Protein AF-A0A7C3LH53-F1 (afdb_monomer_lite)

Sequence (324 aa):
MERTGCATVRPVLSFHSRYTSRSAGPRERLTVDFRGEVSVALRPMGRTTKRNILRNDAGRGAARLASYVLAMSLCASSRASAALPVLVELFDPQGNPITGEPLPVKGYEKAITGFYFLHEWVAVFDPRTGIGRPPELVALDLTLPVGPHSPVLWKHLAMGSTLKKAVFHFVHLSRDGTRQDFYRLTITDLNIVGIRSALRDLQSPANVSREVEETVSLIYRNSSHEAFMVEQLLYLPGDTTGDRKFDISDPILLLGFLFLGSAVRCPLSGDMNADRKLDVSDPISMLNFLFLGGRPPPSPFPSCGAVPPGQAIPCDATACDGAA

Secondary structure (DSSP, 8-state):
-----------------------------------S----------S----SS--------------EEEEEEEEEETTSTTPPPEEEEEE-SSS-EE--SPPSSTT-TTPEEESEEEEEEEEEE-TTT-PBPPPEEPPEEEEEESSTTHHHHHHHHHHTPPEEEEEEEEEEE-TTS-EEEEEEEEEEEEEEEEEEEE---TTSGGGTT---EEEEEEE-SEEEEEE------EE-TT-SSSSS--STHHHHHHHHHHHH----S-GGGG--SSSS--STHHHHHHHHHHHH--SPPSTTTTS-EEPPTT-SS---S-S-----

Structure (mmCIF, N/CA/C/O backbone):
data_AF-A0A7C3LH53-F1
#
_entry.id   AF-A0A7C3LH53-F1
#
loop_
_atom_site.group_PDB
_atom_site.id
_atom_site.type_symbol
_atom_site.label_atom_id
_atom_site.label_alt_id
_atom_site.label_comp_id
_atom_site.label_asym_id
_atom_site.label_entity_id
_atom_site.label_seq_id
_atom_site.pdbx_PDB_ins_code
_atom_site.Cartn_x
_atom_site.Cartn_y
_atom_site.Cartn_z
_atom_site.occupancy
_atom_site.B_iso_or_equiv
_atom_site.auth_seq_id
_atom_site.auth_comp_id
_atom_site.auth_asym_id
_atom_site.auth_atom_id
_atom_site.pdbx_PDB_model_num
ATOM 1 N N . MET A 1 1 ? 8.689 -14.563 20.719 1.00 24.78 1 MET A N 1
ATOM 2 C CA . MET A 1 1 ? 7.639 -14.959 19.756 1.00 24.78 1 MET A CA 1
ATOM 3 C C . MET A 1 1 ? 7.887 -14.179 18.487 1.00 24.78 1 MET A C 1
ATOM 5 O O . MET A 1 1 ? 7.693 -12.970 18.490 1.00 24.78 1 MET A O 1
ATOM 9 N N . GLU A 1 2 ? 8.390 -14.842 17.453 1.00 22.20 2 GLU A N 1
ATOM 10 C CA . GLU A 1 2 ? 8.596 -14.213 16.149 1.00 22.20 2 GLU A CA 1
ATOM 11 C C . GLU A 1 2 ? 7.235 -13.864 15.542 1.00 22.20 2 GLU A C 1
ATOM 13 O O . GLU A 1 2 ? 6.347 -14.714 15.459 1.00 22.20 2 GLU A O 1
ATOM 18 N N . ARG A 1 3 ? 7.055 -12.601 15.143 1.00 29.84 3 ARG A N 1
ATOM 19 C CA . ARG A 1 3 ? 5.937 -12.229 14.274 1.00 29.84 3 ARG A CA 1
ATOM 20 C C . ARG A 1 3 ? 6.262 -12.781 12.889 1.00 29.84 3 ARG A C 1
ATOM 22 O O . ARG A 1 3 ? 7.305 -12.443 12.336 1.00 29.84 3 ARG A O 1
ATOM 29 N N . THR A 1 4 ? 5.374 -13.583 12.312 1.00 31.84 4 THR A N 1
ATOM 30 C CA . THR A 1 4 ? 5.419 -13.876 10.877 1.00 31.84 4 THR A CA 1
ATOM 31 C C . THR A 1 4 ? 5.220 -12.564 10.122 1.00 31.84 4 THR A C 1
ATOM 33 O O . THR A 1 4 ? 4.108 -12.044 10.098 1.00 31.84 4 THR A O 1
ATOM 36 N N . GLY A 1 5 ? 6.290 -12.003 9.553 1.00 29.81 5 GLY A N 1
ATOM 37 C CA . GLY A 1 5 ? 6.194 -10.805 8.711 1.00 29.81 5 GLY A CA 1
ATOM 38 C C . GLY A 1 5 ? 5.349 -11.054 7.456 1.00 29.81 5 GLY A C 1
ATOM 39 O O . GLY A 1 5 ? 5.041 -12.211 7.144 1.00 29.81 5 GLY A O 1
ATOM 40 N N . CYS A 1 6 ? 5.010 -9.989 6.711 1.00 31.20 6 CYS A N 1
ATOM 41 C CA . CYS A 1 6 ? 4.504 -10.161 5.344 1.00 31.20 6 CYS A CA 1
ATOM 42 C C . CYS A 1 6 ? 5.556 -10.978 4.579 1.00 31.20 6 CYS A C 1
ATOM 44 O O . CYS A 1 6 ? 6.674 -10.513 4.366 1.00 31.20 6 CYS A O 1
ATOM 46 N N . ALA A 1 7 ? 5.227 -12.223 4.240 1.00 30.06 7 ALA A N 1
ATOM 47 C CA . ALA A 1 7 ? 6.115 -13.064 3.461 1.00 30.06 7 ALA A CA 1
ATOM 48 C C . ALA A 1 7 ? 6.016 -12.607 2.007 1.00 30.06 7 ALA A C 1
ATOM 50 O O . ALA A 1 7 ? 4.935 -12.690 1.425 1.00 30.06 7 ALA A O 1
ATOM 51 N N . THR A 1 8 ? 7.128 -12.150 1.436 1.00 27.31 8 THR A N 1
ATOM 52 C CA . THR A 1 8 ? 7.264 -11.827 0.012 1.00 27.31 8 THR A CA 1
ATOM 53 C C . THR A 1 8 ? 7.176 -13.106 -0.820 1.00 27.31 8 THR A C 1
ATOM 55 O O . THR A 1 8 ? 8.172 -13.698 -1.237 1.00 27.31 8 THR A O 1
ATOM 58 N N . VAL A 1 9 ? 5.948 -13.572 -1.040 1.00 25.36 9 VAL A N 1
ATOM 59 C CA . VAL A 1 9 ? 5.646 -14.683 -1.942 1.00 25.36 9 VAL A CA 1
ATOM 60 C C . VAL A 1 9 ? 5.419 -14.094 -3.327 1.00 25.36 9 VAL A C 1
ATOM 62 O O . VAL A 1 9 ? 4.406 -13.442 -3.561 1.00 25.36 9 VAL A O 1
ATOM 65 N N . ARG A 1 10 ? 6.356 -14.335 -4.252 1.00 22.06 10 ARG A N 1
ATOM 66 C CA . ARG A 1 10 ? 6.191 -13.977 -5.670 1.00 22.06 10 ARG A CA 1
ATOM 67 C C . ARG A 1 10 ? 4.888 -14.595 -6.206 1.00 22.06 10 ARG A C 1
ATOM 69 O O . ARG A 1 10 ? 4.789 -15.825 -6.211 1.00 22.06 10 ARG A O 1
ATOM 76 N N . PRO A 1 11 ? 3.910 -13.803 -6.677 1.00 24.66 11 PRO A N 1
ATOM 77 C CA . PRO A 1 11 ? 2.670 -14.354 -7.192 1.00 24.66 11 PRO A CA 1
ATOM 78 C C . PRO A 1 11 ? 2.872 -14.868 -8.622 1.00 24.66 11 PRO A C 1
ATOM 80 O O . PRO A 1 11 ? 2.911 -14.103 -9.579 1.00 24.66 11 PRO A O 1
ATOM 83 N N . VAL A 1 12 ? 2.937 -16.190 -8.775 1.00 22.88 12 VAL A N 1
ATOM 84 C CA . VAL A 1 12 ? 2.535 -16.868 -10.017 1.00 22.88 12 VAL A CA 1
ATOM 85 C C . VAL A 1 12 ? 1.372 -17.787 -9.667 1.00 22.88 12 VAL A C 1
ATOM 87 O O . VAL A 1 12 ? 1.540 -18.985 -9.458 1.00 22.88 12 VAL A O 1
ATOM 90 N N . LEU A 1 13 ? 0.182 -17.198 -9.534 1.00 22.09 13 LEU A N 1
ATOM 91 C CA . LEU A 1 13 ? -1.069 -17.917 -9.296 1.00 22.09 13 LEU A CA 1
ATOM 92 C C . LEU A 1 13 ? -2.198 -17.258 -10.095 1.00 22.09 13 LEU A C 1
ATOM 94 O O . LEU A 1 13 ? -2.874 -16.341 -9.636 1.00 22.09 13 LEU A O 1
ATOM 98 N N . SER A 1 14 ? -2.399 -17.741 -11.320 1.00 21.03 14 SER A N 1
ATOM 99 C CA . SER A 1 14 ? -3.510 -17.330 -12.176 1.00 21.03 14 SER A CA 1
ATOM 100 C C . SER A 1 14 ? -4.843 -17.781 -11.572 1.00 21.03 14 SER A C 1
ATOM 102 O O . SER A 1 14 ? -5.085 -18.985 -11.446 1.00 21.03 14 SER A O 1
ATOM 104 N N . PHE A 1 15 ? -5.741 -16.841 -11.263 1.00 24.16 15 PHE A N 1
ATOM 105 C CA . PHE A 1 15 ? -7.086 -17.144 -10.766 1.00 24.16 15 PHE A CA 1
ATOM 106 C C . PHE A 1 15 ? -7.883 -18.006 -11.765 1.00 24.16 15 PHE A C 1
ATOM 108 O O . PHE A 1 15 ? -8.438 -17.512 -12.743 1.00 24.16 15 PHE A O 1
ATOM 115 N N . HIS A 1 16 ? -7.996 -19.303 -11.472 1.00 20.80 16 HIS A N 1
ATOM 116 C CA . HIS A 1 16 ? -8.879 -20.244 -12.166 1.00 20.80 16 HIS A CA 1
ATOM 117 C C . HIS A 1 16 ? -10.024 -20.693 -11.250 1.00 20.80 16 HIS A C 1
ATOM 119 O O . HIS A 1 16 ? -10.187 -21.874 -10.946 1.00 20.80 16 HIS A O 1
ATOM 125 N N . SER A 1 17 ? -10.860 -19.737 -10.835 1.00 23.44 17 SER A N 1
ATOM 126 C CA . SER A 1 17 ? -12.163 -20.039 -10.233 1.00 23.44 17 SER A CA 1
ATOM 127 C C . SER A 1 17 ? -13.110 -20.576 -11.313 1.00 23.44 17 SER A C 1
ATOM 129 O O . SER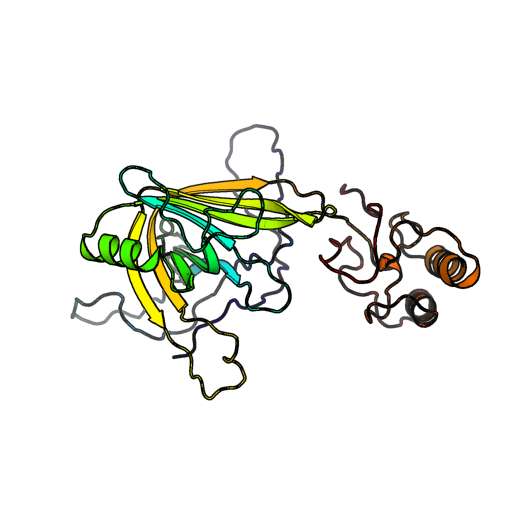 A 1 17 ? -13.823 -19.833 -11.988 1.00 23.44 17 SER A O 1
ATOM 131 N N . ARG A 1 18 ? -13.094 -21.896 -11.525 1.00 21.22 18 ARG A N 1
ATOM 132 C CA . ARG A 1 18 ? -14.010 -22.574 -12.449 1.00 21.22 18 ARG A CA 1
ATOM 133 C C . ARG A 1 18 ? -15.345 -22.858 -11.743 1.00 21.22 18 ARG A C 1
ATOM 135 O O . ARG A 1 18 ? -15.669 -24.012 -11.485 1.00 21.22 18 ARG A O 1
ATOM 142 N N . TYR A 1 19 ? -16.128 -21.817 -11.441 1.00 25.22 19 TYR A N 1
ATOM 143 C CA . TYR A 1 19 ? -17.493 -21.981 -10.920 1.00 25.22 19 TYR A CA 1
ATOM 144 C C . TYR A 1 19 ? -18.526 -21.936 -12.054 1.00 25.22 19 TYR A C 1
ATOM 146 O O . TYR A 1 19 ? -18.988 -20.879 -12.486 1.00 25.22 19 TYR A O 1
ATOM 154 N N . THR A 1 20 ? -18.892 -23.108 -12.576 1.00 22.11 20 THR A N 1
ATOM 155 C CA . THR A 1 20 ? -19.945 -23.237 -13.589 1.00 22.11 20 THR A CA 1
ATOM 156 C C . THR A 1 20 ? -21.332 -23.137 -12.959 1.00 22.11 20 THR A C 1
ATOM 158 O O . THR A 1 20 ? -21.991 -24.150 -12.731 1.00 22.11 20 THR A O 1
ATOM 161 N N . SER A 1 21 ? -21.814 -21.910 -12.754 1.00 24.94 21 SER A N 1
ATOM 162 C CA . SER A 1 21 ? -23.259 -21.670 -12.703 1.00 24.94 21 SER A CA 1
ATOM 163 C C . SER A 1 21 ? -23.858 -21.907 -14.097 1.00 24.94 21 SER A C 1
ATOM 165 O O . SER A 1 21 ? -23.396 -21.322 -15.084 1.00 24.94 21 SER A O 1
ATOM 167 N N . ARG A 1 22 ? -24.869 -22.783 -14.190 1.00 26.89 22 ARG A N 1
ATOM 168 C CA . ARG A 1 22 ? -25.701 -22.968 -15.391 1.00 26.89 22 ARG A CA 1
ATOM 169 C C . ARG A 1 22 ? -26.831 -21.928 -15.400 1.00 26.89 22 ARG A C 1
ATOM 171 O O . ARG A 1 22 ? -27.966 -22.233 -15.054 1.00 26.89 22 ARG A O 1
ATOM 178 N N . SER A 1 23 ? -26.524 -20.725 -15.867 1.00 24.27 23 SER A N 1
ATOM 179 C CA . SER A 1 23 ? -27.494 -19.813 -16.487 1.00 24.27 23 SER A CA 1
ATOM 180 C C . SER A 1 23 ? -26.762 -18.876 -17.457 1.00 24.27 23 SER A C 1
ATOM 182 O O . SER A 1 23 ? -25.544 -18.701 -17.364 1.00 24.27 23 SER A O 1
ATOM 184 N N . ALA A 1 24 ? -27.474 -18.399 -18.480 1.00 27.48 24 ALA A N 1
ATOM 185 C CA . ALA A 1 24 ? -26.878 -17.820 -19.684 1.00 27.48 24 ALA A CA 1
ATOM 186 C C . ALA A 1 24 ? -26.579 -16.313 -19.568 1.00 27.48 24 ALA A C 1
ATOM 188 O O . ALA A 1 24 ? -27.301 -15.580 -18.900 1.00 27.48 24 ALA A O 1
ATOM 189 N N . GLY A 1 25 ? -25.544 -15.861 -20.281 1.00 25.48 25 GLY A N 1
ATOM 190 C CA . GLY A 1 25 ? -25.170 -14.451 -20.439 1.00 25.48 25 GLY A CA 1
ATOM 191 C C . GLY A 1 25 ? -23.698 -14.304 -20.861 1.00 25.48 25 GLY A C 1
ATOM 192 O O . GLY A 1 25 ? -22.880 -15.137 -20.452 1.00 25.48 25 GLY A O 1
ATOM 193 N N . PRO A 1 26 ? -23.336 -13.306 -21.691 1.00 24.48 26 PRO A N 1
ATOM 194 C CA . PRO A 1 26 ? -21.945 -13.067 -22.070 1.00 24.48 26 PRO A CA 1
ATOM 195 C C . PRO A 1 26 ? -21.140 -12.626 -20.841 1.00 24.48 26 PRO A C 1
ATOM 197 O O . PRO A 1 26 ? -21.569 -11.769 -20.073 1.00 24.48 26 PRO A O 1
ATOM 200 N N . ARG A 1 27 ? -19.984 -13.258 -20.628 1.00 26.12 27 ARG A N 1
ATOM 201 C CA . ARG A 1 27 ? -19.154 -13.060 -19.434 1.00 26.12 27 ARG A CA 1
ATOM 202 C C . ARG A 1 27 ? -18.032 -12.076 -19.732 1.00 26.12 27 ARG A C 1
ATOM 204 O O . ARG A 1 27 ? -17.009 -12.478 -20.283 1.00 26.12 27 ARG A O 1
ATOM 211 N N . GLU A 1 28 ? -18.200 -10.822 -19.330 1.00 21.78 28 GLU A N 1
ATOM 212 C CA . GLU A 1 28 ? -17.065 -9.903 -19.235 1.00 21.78 28 GLU A CA 1
ATOM 213 C C . GLU A 1 28 ? -16.131 -10.332 -18.097 1.00 21.78 28 GLU A C 1
ATOM 215 O O . GLU A 1 28 ? -16.557 -10.804 -17.040 1.00 21.78 28 GLU A O 1
ATOM 220 N N . ARG A 1 29 ? -14.826 -10.235 -18.356 1.00 23.48 29 ARG A N 1
ATOM 221 C CA . ARG A 1 29 ? -13.769 -10.854 -17.553 1.00 23.48 29 ARG A CA 1
ATOM 222 C C . ARG A 1 29 ? -12.886 -9.774 -16.934 1.00 23.48 29 ARG A C 1
ATOM 224 O O . ARG A 1 29 ? -11.772 -9.552 -17.404 1.00 23.48 29 ARG A O 1
ATOM 231 N N . LEU A 1 30 ? -13.357 -9.121 -15.869 1.00 21.89 30 LEU A N 1
ATOM 232 C CA . LEU A 1 30 ? -12.501 -8.202 -15.113 1.00 21.89 30 LEU A CA 1
ATOM 233 C C . LEU A 1 30 ? -11.390 -8.993 -14.406 1.00 21.89 30 LEU A C 1
ATOM 235 O O . LEU A 1 30 ? -11.631 -9.707 -13.434 1.00 21.89 30 LEU A O 1
ATOM 239 N N . THR A 1 31 ? -10.169 -8.864 -14.919 1.00 22.78 31 THR A N 1
ATOM 240 C CA . THR A 1 31 ? -8.953 -9.419 -14.316 1.00 22.78 31 THR A CA 1
ATOM 241 C C . THR A 1 31 ? -8.118 -8.238 -13.840 1.00 22.78 31 THR A C 1
ATOM 243 O O . THR A 1 31 ? -7.550 -7.529 -14.662 1.00 22.78 31 THR A O 1
ATOM 246 N N . VAL A 1 32 ? -8.084 -7.989 -12.530 1.00 24.42 32 VAL A N 1
ATOM 247 C CA . VAL A 1 32 ? -7.322 -6.872 -11.950 1.00 24.42 32 VAL A CA 1
ATOM 248 C C . VAL A 1 32 ? -5.976 -7.405 -11.452 1.00 24.42 32 VAL A C 1
ATOM 250 O O . VAL A 1 32 ? -5.917 -8.065 -10.415 1.00 24.42 32 VAL A O 1
ATOM 253 N N . ASP A 1 33 ? -4.904 -7.163 -12.217 1.00 22.89 33 ASP A N 1
ATOM 254 C CA . ASP A 1 33 ? -3.523 -7.505 -11.834 1.00 22.89 33 ASP A CA 1
ATOM 255 C C . ASP A 1 33 ? -2.968 -6.422 -10.892 1.00 22.89 33 ASP A C 1
ATOM 257 O O . ASP A 1 33 ? -2.505 -5.367 -11.325 1.00 22.89 33 ASP A O 1
ATOM 261 N N . PHE A 1 34 ? -3.056 -6.649 -9.580 1.00 28.52 34 PHE A N 1
ATOM 262 C CA . PHE A 1 34 ? -2.536 -5.711 -8.582 1.00 28.52 34 PHE A CA 1
ATOM 263 C C . PHE A 1 34 ? -1.008 -5.826 -8.467 1.00 28.52 34 PHE A C 1
ATOM 265 O O . PHE A 1 34 ? -0.498 -6.687 -7.753 1.00 28.52 34 PHE A O 1
ATOM 272 N N . ARG A 1 35 ? -0.270 -4.903 -9.102 1.00 28.98 35 ARG A N 1
ATOM 273 C CA . ARG A 1 35 ? 1.197 -4.763 -8.952 1.00 28.98 35 ARG A CA 1
ATOM 274 C C . ARG A 1 35 ? 1.644 -3.698 -7.939 1.00 28.98 35 ARG A C 1
ATOM 276 O O . ARG A 1 35 ? 2.693 -3.081 -8.094 1.00 28.98 35 ARG A O 1
ATOM 283 N N . GLY A 1 36 ? 0.872 -3.523 -6.869 1.00 25.94 36 GLY A N 1
ATOM 284 C CA . GLY A 1 36 ? 1.423 -3.223 -5.540 1.00 25.94 36 GLY A CA 1
ATOM 285 C C . GLY A 1 36 ? 1.460 -4.528 -4.737 1.00 25.94 36 GLY A C 1
ATOM 286 O O . GLY A 1 36 ? 0.629 -5.392 -5.002 1.00 25.94 36 GLY A O 1
ATOM 287 N N . GLU A 1 37 ? 2.392 -4.718 -3.793 1.00 28.61 37 GLU A N 1
ATOM 288 C CA . GLU A 1 37 ? 2.567 -6.005 -3.080 1.00 28.61 37 GLU A CA 1
ATOM 289 C C . GLU A 1 37 ? 1.377 -6.387 -2.166 1.00 28.61 37 GLU A C 1
ATOM 291 O O . GLU A 1 37 ? 1.448 -6.325 -0.941 1.00 28.61 37 GLU A O 1
ATOM 296 N N . VAL A 1 38 ? 0.288 -6.869 -2.767 1.00 29.53 38 VAL A N 1
ATOM 297 C CA . VAL A 1 38 ? -0.845 -7.520 -2.103 1.00 29.53 38 VAL A CA 1
ATOM 298 C C . VAL A 1 38 ? -0.580 -9.026 -2.072 1.00 29.53 38 VAL A C 1
ATOM 300 O O . VAL A 1 38 ? -0.927 -9.779 -2.981 1.00 29.53 38 VAL A O 1
ATOM 303 N N . SER A 1 39 ? 0.090 -9.478 -1.012 1.00 29.41 39 SER A N 1
ATOM 304 C CA . SER A 1 39 ? 0.488 -10.885 -0.859 1.00 29.41 39 SER A CA 1
ATOM 305 C C . SER A 1 39 ? -0.663 -11.768 -0.354 1.00 29.41 39 SER A C 1
ATOM 307 O O . SER A 1 39 ? -0.776 -12.007 0.850 1.00 29.41 39 SER A O 1
ATOM 309 N N . VAL A 1 40 ? -1.487 -12.307 -1.263 1.00 29.41 40 VAL A N 1
ATOM 310 C CA . VAL A 1 40 ? -2.516 -13.317 -0.929 1.00 29.41 40 VAL A CA 1
ATOM 311 C C . VAL A 1 40 ? -1.854 -14.675 -0.659 1.00 29.41 40 VAL A C 1
ATOM 313 O O . VAL A 1 40 ? -1.659 -15.497 -1.553 1.00 29.41 40 VAL A O 1
ATOM 316 N N . ALA A 1 41 ? -1.474 -14.911 0.597 1.00 29.09 41 ALA A N 1
ATOM 317 C CA . ALA A 1 41 ? -0.714 -16.091 1.001 1.00 29.09 41 ALA A CA 1
ATOM 318 C C . ALA A 1 41 ? -1.609 -17.282 1.397 1.00 29.09 41 ALA A C 1
ATOM 320 O O . ALA A 1 41 ? -1.986 -17.429 2.559 1.00 29.09 41 ALA A O 1
ATOM 321 N N . LEU A 1 42 ? -1.865 -18.203 0.461 1.00 28.61 42 LEU A N 1
ATOM 322 C CA . LEU A 1 42 ? -2.512 -19.488 0.766 1.00 28.61 42 LEU A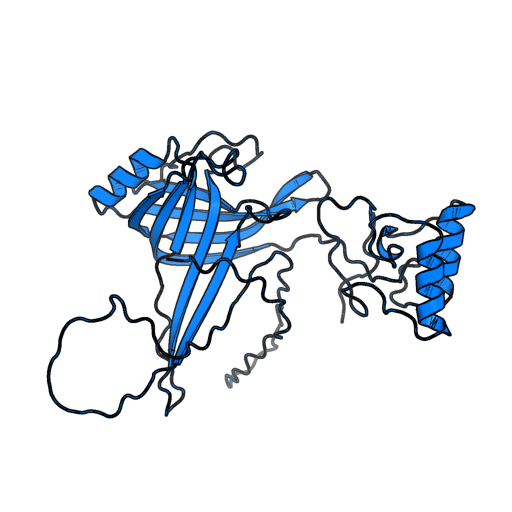 CA 1
ATOM 323 C C . LEU A 1 42 ? -1.563 -20.376 1.597 1.00 28.61 42 LEU A C 1
ATOM 325 O O . LEU A 1 42 ? -0.691 -21.054 1.053 1.00 28.61 42 LEU A O 1
ATOM 329 N N . ARG A 1 43 ? -1.712 -20.379 2.928 1.00 31.11 43 ARG A N 1
ATOM 330 C CA . ARG A 1 43 ? -0.890 -21.201 3.837 1.00 31.11 43 ARG A CA 1
ATOM 331 C C . ARG A 1 43 ? -1.581 -22.518 4.220 1.00 31.11 43 ARG A C 1
ATOM 333 O O . ARG A 1 43 ? -2.478 -22.485 5.060 1.00 31.11 43 ARG A O 1
ATOM 340 N N . PRO A 1 44 ? -1.132 -23.691 3.734 1.00 28.81 44 PRO A N 1
ATOM 341 C CA . PRO A 1 44 ? -1.519 -24.961 4.341 1.00 28.81 44 PRO A CA 1
ATOM 342 C C . PRO A 1 44 ? -0.851 -25.095 5.720 1.00 28.81 44 PRO A C 1
ATOM 344 O O . PRO A 1 44 ? 0.368 -25.246 5.818 1.00 28.81 44 PRO A O 1
ATOM 347 N N . MET A 1 45 ? -1.629 -25.045 6.808 1.00 33.38 45 MET A N 1
ATOM 348 C CA . MET A 1 45 ? -1.082 -25.234 8.159 1.00 33.38 45 MET A CA 1
ATOM 349 C C . MET A 1 45 ? -0.632 -26.683 8.407 1.00 33.38 45 MET A C 1
ATOM 351 O O . MET A 1 45 ? -1.417 -27.556 8.782 1.00 33.38 45 MET A O 1
ATOM 355 N N . GLY A 1 46 ? 0.675 -26.919 8.296 1.00 28.41 46 GLY A N 1
ATOM 356 C CA . GLY A 1 46 ? 1.327 -28.074 8.908 1.00 28.41 46 GLY A CA 1
ATOM 357 C C . GLY A 1 46 ? 1.323 -27.972 10.441 1.00 28.41 46 GLY A C 1
ATOM 358 O O . GLY A 1 46 ? 1.701 -26.949 10.999 1.00 28.41 46 GLY A O 1
ATOM 359 N N . ARG A 1 47 ? 0.879 -29.047 11.111 1.00 28.34 47 ARG A N 1
ATOM 360 C CA . ARG A 1 47 ? 0.960 -29.342 12.564 1.00 28.34 47 ARG A CA 1
ATOM 361 C C . ARG A 1 47 ? 1.346 -28.187 13.521 1.00 28.34 47 ARG A C 1
ATOM 363 O O . ARG A 1 47 ? 2.469 -28.112 14.000 1.00 28.34 47 ARG A O 1
ATOM 370 N N . THR A 1 48 ? 0.324 -27.450 13.961 1.00 27.03 48 THR A N 1
ATOM 371 C CA . THR A 1 48 ? 0.149 -26.913 15.332 1.00 27.03 48 THR A CA 1
ATOM 372 C C . THR A 1 48 ? 1.322 -26.215 16.046 1.00 27.03 48 THR A C 1
ATOM 374 O O . THR A 1 48 ? 2.170 -26.872 16.648 1.00 27.03 48 THR A O 1
ATOM 377 N N . THR A 1 49 ? 1.136 -24.926 16.333 1.00 23.64 49 THR A N 1
ATOM 378 C CA . THR A 1 49 ? 1.333 -24.400 17.698 1.00 23.64 49 THR A CA 1
ATOM 379 C C . THR A 1 49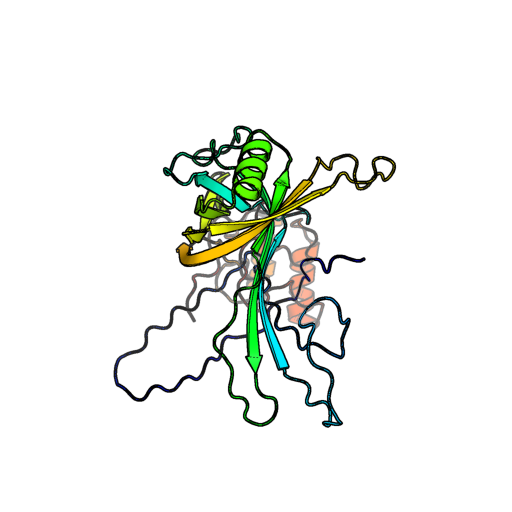 ? -0.025 -24.052 18.304 1.00 23.64 49 THR A C 1
ATOM 381 O O . THR A 1 49 ? -0.638 -23.034 18.000 1.00 23.64 49 THR A O 1
ATOM 384 N N . LYS A 1 50 ? -0.533 -24.929 19.179 1.00 30.33 50 LYS A N 1
ATOM 385 C CA . LYS A 1 50 ? -1.761 -24.661 19.940 1.00 30.33 50 LYS A CA 1
ATOM 386 C C . LYS A 1 50 ? -1.542 -23.479 20.889 1.00 30.33 50 LYS A C 1
ATOM 388 O O . LYS A 1 50 ? -0.816 -23.642 21.867 1.00 30.33 50 LYS A O 1
ATOM 393 N N . ARG A 1 51 ? -2.265 -22.373 20.703 1.00 28.09 51 ARG A N 1
ATOM 394 C CA . ARG A 1 51 ? -2.696 -21.498 21.807 1.00 28.09 51 ARG A CA 1
ATOM 395 C C . ARG A 1 51 ? -4.011 -20.790 21.458 1.00 28.09 51 ARG A C 1
ATOM 397 O O . ARG A 1 51 ? -4.086 -20.063 20.481 1.00 28.09 51 ARG A O 1
ATOM 404 N N . ASN A 1 52 ? -5.001 -20.998 22.326 1.00 27.20 52 ASN A N 1
ATOM 405 C CA . ASN A 1 52 ? -6.185 -20.156 22.533 1.00 27.20 52 ASN A CA 1
ATOM 406 C C . ASN A 1 52 ? -7.319 -20.168 21.488 1.00 27.20 52 ASN A C 1
ATOM 408 O O . ASN A 1 52 ? -7.973 -19.148 21.305 1.00 27.20 52 ASN A O 1
ATOM 412 N N . ILE A 1 53 ? -7.660 -21.331 20.923 1.00 29.88 53 ILE A N 1
ATOM 413 C CA . ILE A 1 53 ? -9.025 -21.576 20.421 1.00 29.88 53 ILE A CA 1
ATOM 414 C C . ILE A 1 53 ? -9.551 -22.876 21.063 1.00 29.88 53 ILE A C 1
ATOM 416 O O . ILE A 1 53 ? -8.931 -23.929 20.924 1.00 29.88 53 ILE A O 1
ATOM 420 N N . LEU A 1 54 ? -10.669 -22.746 21.795 1.00 27.84 54 LEU A N 1
ATOM 421 C CA . LEU A 1 54 ? -11.434 -23.761 22.550 1.00 27.84 54 LEU A CA 1
ATOM 422 C C . LEU A 1 54 ? -10.779 -24.372 23.819 1.00 27.84 54 LEU A C 1
ATOM 424 O O . LEU A 1 54 ? -9.943 -25.275 23.775 1.00 27.84 54 LEU A O 1
ATOM 428 N N . ARG A 1 55 ? -11.265 -23.904 24.982 1.00 29.14 55 ARG A N 1
ATOM 429 C CA . ARG A 1 55 ? -11.417 -24.691 26.226 1.00 29.14 55 ARG A CA 1
ATOM 430 C C . ARG A 1 55 ? -12.813 -25.343 26.210 1.00 29.14 55 ARG A C 1
ATOM 432 O O . ARG A 1 55 ? -13.697 -24.792 25.563 1.00 29.14 55 ARG A O 1
ATOM 439 N N . ASN A 1 56 ? -12.985 -26.426 26.979 1.00 28.52 56 ASN A N 1
ATOM 440 C CA . ASN A 1 56 ? -14.160 -27.323 27.029 1.00 28.52 56 ASN A CA 1
ATOM 441 C C . ASN A 1 56 ? -14.309 -28.130 25.712 1.00 28.52 56 ASN A C 1
ATOM 443 O O . ASN A 1 56 ? -14.392 -27.552 24.639 1.00 28.52 56 ASN A O 1
ATOM 447 N N . ASP A 1 57 ? -14.232 -29.462 25.668 1.00 29.42 57 ASP A N 1
ATOM 448 C CA . ASP A 1 57 ? -14.658 -30.463 26.654 1.00 29.42 57 ASP A CA 1
ATOM 449 C C . ASP A 1 57 ? -13.686 -31.647 26.812 1.00 29.42 57 ASP A C 1
ATOM 451 O O . ASP A 1 57 ? -12.846 -31.931 25.954 1.00 29.42 57 ASP A O 1
ATOM 455 N N . ALA A 1 58 ? -13.828 -32.374 27.924 1.00 31.14 58 ALA A N 1
ATOM 456 C CA . ALA A 1 58 ? -13.089 -33.600 28.211 1.00 31.14 58 ALA A CA 1
ATOM 457 C C . ALA A 1 58 ? -13.984 -34.838 28.022 1.00 31.14 58 ALA A C 1
ATOM 459 O O . ALA A 1 58 ? -14.951 -35.016 28.758 1.00 31.14 58 ALA A O 1
ATOM 460 N N . GLY A 1 59 ? -13.639 -35.742 27.095 1.00 27.95 59 GLY A N 1
ATOM 461 C CA . GLY A 1 59 ? -14.363 -37.013 26.988 1.00 27.95 59 GLY A CA 1
ATOM 462 C C . GLY A 1 59 ? -14.061 -37.892 25.772 1.00 27.95 59 GLY A C 1
ATOM 463 O O . GLY A 1 59 ? -14.710 -37.761 24.745 1.00 27.95 59 GLY A O 1
ATOM 464 N N . ARG A 1 60 ? -13.207 -38.907 25.985 1.00 28.89 60 ARG A N 1
ATOM 465 C CA . ARG A 1 60 ? -13.044 -40.137 25.171 1.00 28.89 60 ARG A CA 1
ATOM 466 C C . ARG A 1 60 ? -12.442 -39.967 23.764 1.00 28.89 60 ARG A C 1
ATOM 468 O O . ARG A 1 60 ? -12.380 -38.890 23.185 1.00 28.89 60 ARG A O 1
ATOM 475 N N . GLY A 1 61 ? -11.857 -41.063 23.278 1.00 31.73 61 GLY A N 1
ATOM 476 C CA . GLY A 1 61 ? -10.941 -41.057 22.138 1.00 31.73 61 GLY A CA 1
ATOM 477 C C . GLY A 1 61 ? -11.632 -40.890 20.787 1.00 31.73 61 GLY A C 1
ATOM 478 O O . GLY A 1 61 ? -12.531 -41.650 20.446 1.00 31.73 61 GLY A O 1
ATOM 479 N N . ALA A 1 62 ? -11.123 -39.957 19.985 1.00 26.77 62 ALA A N 1
ATOM 480 C CA . ALA A 1 62 ? -11.401 -39.850 18.560 1.00 26.77 62 ALA A CA 1
ATOM 481 C C . ALA A 1 62 ? -10.080 -39.646 17.805 1.00 26.77 62 ALA A C 1
ATOM 483 O O . ALA A 1 62 ? -9.215 -38.875 18.237 1.00 26.77 62 ALA A O 1
ATOM 484 N N . ALA A 1 63 ? -9.913 -40.340 16.676 1.00 29.64 63 ALA A N 1
ATOM 485 C CA . ALA A 1 63 ? -8.770 -40.134 15.794 1.00 29.64 63 ALA A CA 1
ATOM 486 C C . ALA A 1 63 ? -8.747 -38.671 15.320 1.00 29.64 63 ALA A C 1
ATOM 488 O O . ALA A 1 63 ? -9.757 -38.154 14.841 1.00 29.64 63 ALA A O 1
ATOM 489 N N . ARG A 1 64 ? -7.602 -37.992 15.470 1.00 29.72 64 ARG A N 1
ATOM 490 C CA . ARG A 1 64 ? -7.464 -36.568 15.131 1.00 29.72 64 ARG A CA 1
ATOM 491 C C . ARG A 1 64 ? -7.550 -36.355 13.619 1.00 29.72 64 ARG A C 1
ATOM 493 O O . ARG A 1 64 ? -6.533 -36.384 12.931 1.00 29.72 64 ARG A O 1
ATOM 500 N N . LEU A 1 65 ? -8.755 -36.091 13.126 1.00 31.36 65 LEU A N 1
ATOM 501 C CA . LEU A 1 65 ? -8.966 -35.481 11.818 1.00 31.36 65 LEU A CA 1
ATOM 502 C C . LEU A 1 65 ? -8.434 -34.046 11.872 1.00 31.36 65 LEU A C 1
ATOM 504 O O . LEU A 1 65 ? -8.881 -33.242 12.687 1.00 31.36 65 LEU A O 1
ATOM 508 N N . ALA A 1 66 ? -7.439 -33.748 11.041 1.00 39.22 66 ALA A N 1
ATOM 509 C CA . ALA A 1 66 ? -6.912 -32.402 10.888 1.00 39.22 66 ALA A CA 1
ATOM 510 C C . ALA A 1 66 ? -7.726 -31.674 9.813 1.00 39.22 66 ALA A C 1
ATOM 512 O O . ALA A 1 66 ? -7.657 -32.041 8.642 1.00 39.22 66 ALA A O 1
ATOM 513 N N . SER A 1 67 ? -8.502 -30.668 10.213 1.00 40.53 67 SER A N 1
ATOM 514 C CA . SER A 1 67 ? -9.183 -29.777 9.270 1.00 40.53 67 SER A CA 1
ATOM 515 C C . SER A 1 67 ? -8.171 -28.948 8.486 1.00 40.53 67 SER A C 1
ATOM 517 O O . SER A 1 67 ? -7.175 -28.495 9.056 1.00 40.53 67 SER A O 1
ATOM 519 N N . TYR A 1 68 ? -8.444 -28.704 7.204 1.00 44.38 68 TYR A N 1
ATOM 520 C CA . TYR A 1 68 ? -7.658 -27.752 6.425 1.00 44.38 68 TYR A CA 1
ATOM 521 C C . TYR A 1 68 ? -8.196 -26.341 6.652 1.00 44.38 68 TYR A C 1
ATOM 523 O O . TYR A 1 68 ? -9.404 -26.100 6.626 1.00 44.38 68 TYR A O 1
ATOM 531 N N . VAL A 1 69 ? -7.274 -25.416 6.898 1.00 44.16 69 VAL A N 1
ATOM 532 C CA . VAL A 1 69 ? -7.550 -24.009 7.186 1.00 44.16 69 VAL A CA 1
ATOM 533 C C . VAL A 1 69 ? -6.926 -23.198 6.062 1.00 44.16 69 VAL A C 1
ATOM 535 O O . VAL A 1 69 ? -5.714 -23.272 5.864 1.00 44.16 69 VAL A O 1
ATOM 538 N N . LEU A 1 70 ? -7.748 -22.462 5.317 1.00 42.41 70 LEU A N 1
ATOM 539 C CA . LEU A 1 70 ? -7.297 -21.561 4.266 1.00 42.41 70 LEU A CA 1
ATOM 540 C C . LEU A 1 70 ? -7.383 -20.127 4.781 1.00 42.41 70 LEU A C 1
ATOM 542 O O . LEU A 1 70 ? -8.481 -19.617 4.995 1.00 42.41 70 LEU A O 1
ATOM 546 N N . ALA A 1 71 ? -6.230 -19.490 4.964 1.00 40.38 71 ALA A N 1
ATOM 547 C CA . ALA A 1 71 ? -6.156 -18.050 5.166 1.00 40.38 71 ALA A CA 1
ATOM 548 C C . ALA A 1 71 ? -6.104 -17.344 3.802 1.00 40.38 71 ALA A C 1
ATOM 550 O O . ALA A 1 71 ? -5.318 -17.726 2.931 1.00 40.38 71 ALA A O 1
ATOM 551 N N . MET A 1 72 ? -6.935 -16.319 3.626 1.00 50.44 72 MET A N 1
ATOM 552 C CA . MET A 1 72 ? -6.768 -15.292 2.600 1.00 50.44 72 MET A CA 1
ATOM 553 C C . MET A 1 72 ? -6.393 -13.992 3.301 1.00 50.44 72 MET A C 1
ATOM 555 O O . MET A 1 72 ? -7.158 -13.496 4.127 1.00 50.44 72 MET A O 1
ATOM 559 N N . SER A 1 73 ? -5.213 -13.466 2.977 1.00 44.09 73 SER A N 1
ATOM 560 C CA . SER A 1 73 ? -4.594 -12.353 3.699 1.00 44.09 73 SER A CA 1
ATOM 561 C C . SER A 1 73 ? -4.338 -11.173 2.761 1.00 44.09 73 SER A C 1
ATOM 563 O O . SER A 1 73 ? -3.792 -11.348 1.674 1.00 44.09 73 SER A O 1
ATOM 565 N N . LEU A 1 74 ? -4.680 -9.964 3.204 1.00 54.19 74 LEU A N 1
ATOM 566 C CA . LEU A 1 74 ? -4.220 -8.699 2.633 1.00 54.19 74 LEU A CA 1
ATOM 567 C C . LEU A 1 74 ? -3.187 -8.114 3.606 1.00 54.19 74 LEU A C 1
ATOM 569 O O . LEU A 1 74 ? -3.526 -7.760 4.735 1.00 54.19 74 LEU A O 1
ATOM 573 N N . CYS A 1 75 ? -1.926 -8.056 3.174 1.00 47.56 75 CYS A N 1
ATOM 574 C CA . CYS A 1 75 ? -0.791 -7.561 3.956 1.00 47.56 75 CYS A CA 1
ATOM 575 C C . CYS A 1 75 ? -0.218 -6.322 3.262 1.00 47.56 75 CYS A C 1
ATOM 577 O O . CYS A 1 75 ? 0.037 -6.379 2.063 1.00 47.56 75 CYS A O 1
ATOM 579 N N . ALA A 1 76 ? 0.013 -5.237 4.000 1.00 54.84 76 ALA A N 1
ATOM 580 C CA . ALA A 1 76 ? 0.777 -4.085 3.523 1.00 54.84 76 ALA A CA 1
ATOM 581 C C . ALA A 1 76 ? 1.723 -3.598 4.626 1.00 54.84 76 ALA A C 1
ATOM 583 O O . ALA A 1 76 ? 1.352 -3.539 5.799 1.00 54.84 76 ALA A O 1
ATOM 584 N N . SER A 1 77 ? 2.962 -3.266 4.261 1.00 58.06 77 SER A N 1
ATOM 585 C CA . SER A 1 77 ? 3.996 -2.848 5.212 1.00 58.06 77 SER A CA 1
ATOM 586 C C . SER A 1 77 ? 4.956 -1.858 4.564 1.00 58.06 77 SER A C 1
ATOM 588 O O . SER A 1 77 ? 5.815 -2.250 3.778 1.00 58.06 77 SER A O 1
ATOM 590 N N . SER A 1 78 ? 4.882 -0.590 4.964 1.00 54.03 78 SER A N 1
ATOM 591 C CA . SER A 1 78 ? 5.768 0.488 4.491 1.00 54.03 78 SER A CA 1
ATOM 592 C C . SER A 1 78 ? 7.181 0.448 5.082 1.00 54.03 78 SER A C 1
ATOM 594 O O . SER A 1 78 ? 7.990 1.348 4.880 1.00 54.03 78 SER A O 1
ATOM 596 N N . ARG A 1 79 ? 7.496 -0.608 5.841 1.00 54.19 79 ARG A N 1
ATOM 597 C CA . ARG A 1 79 ? 8.786 -0.800 6.523 1.00 54.19 79 ARG A CA 1
ATOM 598 C C . ARG A 1 79 ? 9.807 -1.595 5.706 1.00 54.19 79 ARG A C 1
ATOM 600 O O . ARG A 1 79 ? 10.940 -1.750 6.153 1.00 54.19 79 ARG A O 1
ATOM 607 N N . ALA A 1 80 ? 9.413 -2.103 4.538 1.00 44.22 80 ALA A N 1
ATOM 608 C CA . ALA A 1 80 ? 10.334 -2.552 3.498 1.00 44.22 80 ALA A CA 1
ATOM 609 C C . ALA A 1 80 ? 10.595 -1.391 2.521 1.00 44.22 80 ALA A C 1
ATOM 611 O O . ALA A 1 80 ? 9.692 -0.605 2.246 1.00 44.22 80 ALA A O 1
ATOM 612 N N . SER A 1 81 ? 11.824 -1.304 2.002 1.00 38.53 81 SER A N 1
ATOM 613 C CA . SER A 1 81 ? 12.492 -0.115 1.423 1.00 38.53 81 SER A CA 1
ATOM 614 C C . SER A 1 81 ? 11.824 0.638 0.244 1.00 38.53 81 SER A C 1
ATOM 616 O O . SER A 1 81 ? 12.475 1.505 -0.338 1.00 38.53 81 SER A O 1
ATOM 618 N N . ALA A 1 82 ? 10.588 0.327 -0.153 1.00 43.97 82 ALA A N 1
ATOM 619 C CA . ALA A 1 82 ? 9.908 0.963 -1.290 1.00 43.97 82 ALA A CA 1
ATOM 620 C C . ALA A 1 82 ? 8.371 1.073 -1.167 1.00 43.97 82 ALA A C 1
ATOM 622 O O . ALA A 1 82 ? 7.729 1.599 -2.074 1.00 43.97 82 ALA A O 1
ATOM 623 N N . ALA A 1 83 ? 7.752 0.575 -0.090 1.00 57.72 83 ALA A N 1
ATOM 624 C CA . ALA A 1 83 ? 6.293 0.534 0.023 1.00 57.72 83 ALA A CA 1
ATOM 625 C C . ALA A 1 83 ? 5.722 1.799 0.690 1.00 57.72 83 ALA A C 1
ATOM 627 O O . ALA A 1 83 ? 6.167 2.210 1.762 1.00 57.72 83 ALA A O 1
ATOM 628 N N . LEU A 1 84 ? 4.695 2.398 0.079 1.00 71.94 84 LEU A N 1
ATOM 629 C CA . LEU A 1 84 ? 3.962 3.523 0.665 1.00 71.94 84 LEU A CA 1
ATOM 630 C C . LEU A 1 84 ? 3.109 3.056 1.862 1.00 71.94 84 LEU A C 1
ATOM 632 O O . LEU A 1 84 ? 2.603 1.931 1.853 1.00 71.94 84 LEU A O 1
ATOM 636 N N . PRO A 1 85 ? 2.940 3.888 2.908 1.00 82.06 85 PRO A N 1
ATOM 637 C CA . PRO A 1 85 ? 2.052 3.566 4.019 1.00 82.06 85 PRO A CA 1
ATOM 638 C C . PRO A 1 85 ? 0.587 3.575 3.581 1.00 82.06 85 PRO A C 1
ATOM 640 O O . PRO A 1 85 ? 0.182 4.386 2.746 1.00 82.06 85 PRO A O 1
ATOM 643 N N . VAL A 1 86 ? -0.215 2.714 4.207 1.00 88.25 86 VAL A N 1
ATOM 644 C CA . VAL A 1 86 ? -1.679 2.774 4.098 1.00 88.25 86 VAL A CA 1
ATOM 645 C C . VAL A 1 86 ? -2.141 3.996 4.884 1.00 88.25 86 VAL A C 1
ATOM 647 O O . VAL A 1 86 ? -1.775 4.134 6.049 1.00 88.25 86 VAL A O 1
ATOM 650 N N . LEU A 1 87 ? -2.924 4.885 4.281 1.00 91.44 87 LEU A N 1
ATOM 651 C CA . LEU A 1 87 ? -3.496 6.031 4.996 1.00 91.44 87 LEU A CA 1
ATOM 652 C C . LEU A 1 87 ? -4.877 5.632 5.525 1.00 91.44 87 LEU A C 1
ATOM 654 O O . LEU A 1 87 ? -5.624 4.945 4.830 1.00 91.44 87 LEU A O 1
ATOM 658 N N . VAL A 1 88 ? -5.211 5.995 6.763 1.00 93.88 88 VAL A N 1
ATOM 659 C CA . VAL A 1 88 ? -6.434 5.514 7.424 1.00 93.88 88 VAL A CA 1
ATOM 660 C C . VAL A 1 88 ? -7.251 6.666 7.987 1.00 93.88 88 VAL A C 1
ATOM 662 O O . VAL A 1 88 ? -6.779 7.401 8.851 1.00 93.88 88 VAL A O 1
ATOM 665 N N . GLU A 1 89 ? -8.499 6.792 7.551 1.00 94.94 89 GLU A N 1
ATOM 6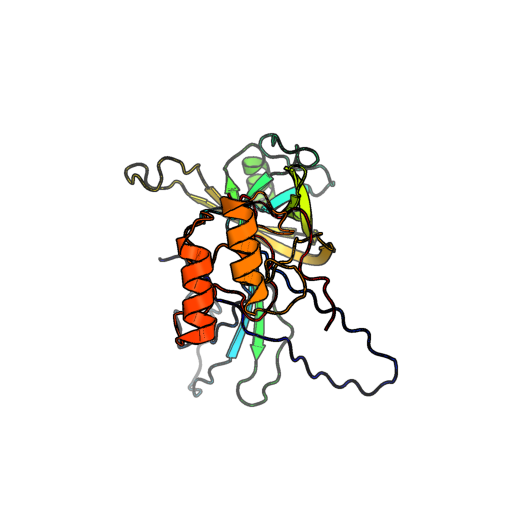66 C CA . GLU A 1 89 ? -9.487 7.656 8.194 1.00 94.94 89 GLU A CA 1
ATOM 667 C C . GLU A 1 89 ? -10.365 6.829 9.140 1.00 94.94 89 GLU A C 1
ATOM 669 O O . GLU A 1 89 ? -11.044 5.891 8.715 1.00 94.94 89 GLU A O 1
ATOM 674 N N . LEU A 1 90 ? -10.381 7.179 10.425 1.00 95.50 90 LEU A N 1
ATOM 675 C CA . LEU A 1 90 ? -11.230 6.551 11.441 1.00 95.50 90 LEU A CA 1
ATOM 676 C C . LEU A 1 90 ? -12.369 7.500 11.820 1.00 95.50 90 LEU A C 1
ATOM 678 O O . LEU A 1 90 ? -12.156 8.706 11.907 1.00 95.50 90 LEU A O 1
ATOM 682 N N . PHE A 1 91 ? -13.570 6.974 12.066 1.00 96.62 91 PHE A N 1
ATOM 683 C CA . PHE A 1 91 ? -14.743 7.784 12.405 1.00 96.62 91 PHE A CA 1
ATOM 684 C C . PHE A 1 91 ? -15.427 7.265 13.669 1.00 96.62 91 PHE A C 1
ATOM 686 O O . PHE A 1 91 ? -15.745 6.078 13.761 1.00 96.62 91 PHE A O 1
ATOM 693 N N . ASP A 1 92 ? -15.677 8.163 14.622 1.00 95.44 92 ASP A N 1
ATOM 694 C CA . ASP A 1 92 ? -16.329 7.867 15.902 1.00 95.44 92 ASP A CA 1
ATOM 695 C C . ASP A 1 92 ? -17.790 7.371 15.715 1.00 95.44 92 ASP A C 1
ATOM 697 O O . ASP A 1 92 ? -18.303 7.360 14.589 1.00 95.44 92 ASP A O 1
ATOM 701 N N . PRO A 1 93 ? -18.493 6.926 16.776 1.00 96.31 93 PRO A N 1
ATOM 702 C CA . PRO A 1 93 ? -19.872 6.435 16.662 1.00 96.31 93 PRO A CA 1
ATOM 703 C C . PRO A 1 93 ? -20.857 7.471 16.083 1.00 96.31 93 PRO A C 1
ATOM 705 O O . PRO A 1 93 ? -21.836 7.109 15.431 1.00 96.31 93 PRO A O 1
ATOM 708 N N . GLN A 1 94 ? -20.602 8.765 16.291 1.00 95.62 94 GLN A N 1
ATOM 709 C CA . GLN A 1 94 ? -21.397 9.870 15.753 1.00 95.62 94 GLN A CA 1
ATOM 710 C C . GLN A 1 94 ? -21.082 10.109 14.258 1.00 95.62 94 GLN A C 1
ATOM 712 O O . GLN A 1 94 ? -21.957 10.478 13.466 1.00 95.62 94 GLN A O 1
ATOM 717 N N . GLY A 1 95 ? -19.865 9.783 13.828 1.00 94.00 95 GLY A N 1
ATOM 718 C CA . GLY A 1 95 ? -19.335 9.973 12.482 1.00 94.00 95 GLY A CA 1
ATOM 719 C C . GLY A 1 95 ? -18.381 11.157 12.348 1.00 94.00 95 GLY A C 1
ATOM 720 O O . GLY A 1 95 ? -18.134 11.581 11.220 1.00 94.00 95 GLY A O 1
ATOM 721 N N . ASN A 1 96 ? -17.851 11.685 13.452 1.00 94.69 96 ASN A N 1
ATOM 722 C CA . ASN A 1 96 ? -16.767 12.664 13.425 1.00 94.69 96 ASN A CA 1
ATOM 723 C C . ASN A 1 96 ? -15.431 11.950 13.149 1.00 94.69 96 ASN A C 1
ATOM 725 O O . ASN A 1 96 ? -15.247 10.816 13.599 1.00 94.69 96 ASN A O 1
ATOM 729 N N . PRO A 1 97 ? -14.480 12.580 12.438 1.00 94.38 97 PRO A N 1
ATOM 730 C CA . PRO A 1 97 ? -13.169 11.988 12.199 1.00 94.38 97 PRO A CA 1
ATOM 731 C C . PRO A 1 97 ? -12.339 11.921 13.490 1.00 94.38 97 PRO A C 1
ATOM 733 O O . PRO A 1 97 ? -12.200 12.911 14.207 1.00 94.38 97 PRO A O 1
ATOM 736 N N . ILE A 1 98 ? -11.739 10.761 13.749 1.00 94.56 98 ILE A N 1
ATOM 737 C CA . ILE A 1 98 ? -10.706 10.552 14.767 1.00 94.56 98 ILE A CA 1
ATOM 738 C C . ILE A 1 98 ? -9.360 10.811 14.079 1.00 94.56 98 ILE A C 1
ATOM 740 O O . ILE A 1 98 ? -8.853 9.962 13.347 1.00 94.56 98 ILE A O 1
ATOM 744 N N . THR A 1 99 ? -8.811 12.009 14.270 1.00 90.25 99 THR A N 1
ATOM 745 C CA . THR A 1 99 ? -7.622 12.491 13.550 1.00 90.25 99 THR A CA 1
ATOM 746 C C . THR A 1 99 ? -6.310 12.093 14.227 1.00 90.25 99 THR A C 1
ATOM 748 O O . THR A 1 99 ? -6.210 12.079 15.455 1.00 90.25 99 THR A O 1
ATOM 751 N N . GLY A 1 100 ? -5.283 11.817 13.421 1.00 86.75 100 GLY A N 1
ATOM 752 C CA . GLY A 1 100 ? -3.900 11.673 13.882 1.00 86.75 100 GLY A CA 1
ATOM 753 C C . GLY A 1 100 ? -3.137 12.998 13.895 1.00 86.75 100 GLY A C 1
ATOM 754 O O . GLY A 1 100 ? -3.739 14.071 13.916 1.00 86.75 100 GLY A O 1
ATOM 755 N N . GLU A 1 101 ? -1.807 12.905 13.857 1.00 86.38 101 GLU A N 1
ATOM 756 C CA . GLU A 1 101 ? -0.955 14.050 13.519 1.00 86.38 101 GLU A CA 1
ATOM 757 C C . GLU A 1 101 ? -1.233 14.505 12.074 1.00 86.38 101 GLU A C 1
ATOM 759 O O . GLU A 1 101 ? -1.360 13.640 11.200 1.00 86.38 101 GLU A O 1
ATOM 764 N N . PRO A 1 102 ? -1.325 15.821 11.789 1.00 85.25 102 PRO A N 1
ATOM 765 C CA . PRO A 1 102 ? -1.616 16.317 10.447 1.00 85.25 102 PRO A CA 1
ATOM 766 C C . PRO A 1 102 ? -0.578 15.864 9.418 1.00 85.25 102 PRO A C 1
ATOM 768 O O . PRO A 1 102 ? 0.619 16.121 9.563 1.00 85.25 102 PRO A O 1
ATOM 771 N N . LEU A 1 103 ? -1.033 15.222 8.341 1.00 83.94 103 LEU A N 1
ATOM 772 C CA . LEU A 1 103 ? -0.134 14.736 7.295 1.00 83.94 103 LEU A CA 1
ATOM 773 C C . LEU A 1 103 ? 0.119 15.821 6.234 1.00 83.94 103 LEU A C 1
ATOM 775 O O . LEU A 1 103 ? -0.841 16.405 5.729 1.00 83.94 103 LEU A O 1
ATOM 779 N N . PRO A 1 104 ? 1.374 16.044 5.792 1.00 81.94 104 PRO A N 1
ATOM 780 C CA . PRO A 1 104 ? 1.702 16.937 4.677 1.00 81.94 104 PRO A CA 1
ATOM 781 C C . PRO A 1 104 ? 1.400 16.261 3.324 1.00 81.94 104 PRO A C 1
ATOM 783 O O . PRO A 1 104 ? 2.246 16.183 2.434 1.00 81.94 104 PRO A O 1
ATOM 786 N N . VAL A 1 105 ? 0.198 15.700 3.187 1.00 78.81 105 VAL A N 1
ATOM 787 C CA . VAL A 1 105 ? -0.251 14.920 2.032 1.00 78.81 105 VAL A CA 1
ATOM 788 C C . VAL A 1 105 ? -1.599 15.473 1.590 1.00 78.81 105 VAL A C 1
ATOM 790 O O . VAL A 1 105 ? -2.604 15.298 2.275 1.00 78.81 105 VAL A O 1
ATOM 793 N N . LYS A 1 106 ? -1.609 16.142 0.433 1.00 81.88 106 LYS A N 1
ATOM 794 C CA . LYS A 1 106 ? -2.796 16.809 -0.111 1.00 81.88 106 LYS A CA 1
ATOM 795 C C . LYS A 1 106 ? -3.965 15.827 -0.265 1.00 81.88 106 LYS A C 1
ATOM 797 O O . LYS A 1 106 ? -3.809 14.804 -0.927 1.00 81.88 106 LYS A O 1
ATOM 802 N N . GLY A 1 107 ? -5.118 16.158 0.313 1.00 82.81 107 GLY A N 1
ATOM 803 C CA . GLY A 1 107 ? -6.327 15.327 0.321 1.00 82.81 107 GLY A CA 1
ATOM 804 C C . GLY A 1 107 ? -6.373 14.242 1.405 1.00 82.81 107 GLY A C 1
ATOM 805 O O . GLY A 1 107 ? -7.385 13.558 1.515 1.00 82.81 107 GLY A O 1
ATOM 806 N N . TYR A 1 108 ? -5.313 14.087 2.206 1.00 87.06 108 TYR A N 1
ATOM 807 C CA . TYR A 1 108 ? -5.215 13.110 3.299 1.00 87.06 108 TYR A CA 1
ATOM 808 C C . TYR A 1 108 ? -4.737 13.759 4.609 1.00 87.06 108 TYR A C 1
ATOM 810 O O . TYR A 1 108 ? -4.229 13.080 5.498 1.00 87.06 108 TYR A O 1
ATOM 818 N N . GLU A 1 109 ? -4.901 15.076 4.755 1.00 87.12 109 GLU A N 1
ATOM 819 C CA . GLU A 1 109 ? -4.349 15.875 5.858 1.00 87.12 109 GLU A CA 1
ATOM 820 C C . GLU A 1 109 ? -4.880 15.445 7.238 1.00 87.12 109 GLU A C 1
ATOM 822 O O . GLU A 1 109 ? -4.231 15.682 8.255 1.00 87.12 109 GLU A O 1
ATOM 827 N N . LYS A 1 110 ? -6.059 14.807 7.269 1.00 85.69 110 LYS A N 1
ATOM 828 C CA . LYS A 1 110 ? -6.733 14.286 8.473 1.00 85.69 110 LYS A CA 1
ATOM 829 C C . LYS A 1 110 ? -6.546 12.780 8.694 1.00 85.69 110 LYS A C 1
ATOM 831 O O . LYS A 1 110 ? -6.965 12.275 9.737 1.00 85.69 110 LYS A O 1
ATOM 836 N N . ALA A 1 111 ? -5.968 12.070 7.726 1.00 90.56 111 ALA A N 1
ATOM 837 C CA . ALA A 1 111 ? -5.754 10.632 7.809 1.00 90.56 111 ALA A CA 1
ATOM 838 C C . ALA A 1 111 ? -4.593 10.298 8.760 1.00 90.56 111 ALA A C 1
ATOM 840 O O . ALA A 1 111 ? -3.733 11.125 9.051 1.00 90.56 111 ALA A O 1
ATOM 841 N N . ILE A 1 112 ? -4.552 9.056 9.232 1.00 92.19 112 ILE A N 1
ATOM 842 C CA . ILE A 1 112 ? -3.485 8.520 10.075 1.00 92.19 112 ILE A CA 1
ATOM 843 C C . ILE A 1 112 ? -2.569 7.654 9.205 1.00 92.19 112 ILE A C 1
ATOM 845 O O . ILE A 1 112 ? -3.044 6.836 8.416 1.00 92.19 112 ILE A O 1
ATOM 849 N N . THR A 1 113 ? -1.252 7.797 9.356 1.00 89.31 113 THR A N 1
ATOM 850 C CA . THR A 1 113 ? -0.278 6.939 8.662 1.00 89.31 113 THR A CA 1
ATOM 851 C C . THR A 1 113 ? -0.248 5.543 9.293 1.00 89.31 113 THR A C 1
ATOM 853 O O . THR A 1 113 ? 0.151 5.382 10.443 1.00 89.31 113 THR A O 1
ATOM 856 N N . GLY A 1 114 ? -0.633 4.519 8.532 1.00 85.38 114 GLY A N 1
ATOM 857 C CA . GLY A 1 114 ? -0.521 3.109 8.899 1.00 85.38 114 GLY A CA 1
ATOM 858 C C . GLY A 1 114 ? 0.807 2.499 8.451 1.00 85.38 114 GLY A C 1
ATOM 859 O O . GLY A 1 114 ? 1.151 2.497 7.267 1.00 85.38 114 GLY A O 1
ATOM 860 N N . PHE A 1 115 ? 1.554 1.938 9.400 1.00 78.50 115 PHE A N 1
ATOM 861 C CA . PHE A 1 115 ? 2.857 1.316 9.148 1.00 78.50 115 PHE A CA 1
ATOM 862 C C . PHE A 1 115 ? 2.780 -0.159 8.749 1.00 78.50 115 PHE A C 1
ATOM 864 O O . PHE A 1 115 ? 3.661 -0.677 8.061 1.00 78.50 115 PHE A O 1
ATOM 871 N N . TYR A 1 116 ? 1.762 -0.850 9.253 1.00 81.38 116 TYR A N 1
ATOM 872 C CA . TYR A 1 116 ? 1.514 -2.258 8.988 1.00 81.38 116 TYR A CA 1
ATOM 873 C C . TYR A 1 116 ? 0.012 -2.500 9.002 1.00 81.38 116 TYR A C 1
ATOM 875 O O . TYR A 1 116 ? -0.679 -2.060 9.920 1.00 81.38 116 TYR A O 1
ATOM 883 N N . PHE A 1 117 ? -0.471 -3.208 7.996 1.00 85.50 117 PHE A N 1
ATOM 884 C CA . PHE A 1 117 ? -1.854 -3.617 7.852 1.00 85.50 117 PHE A CA 1
ATOM 885 C C . PHE A 1 117 ? -1.863 -5.119 7.578 1.00 85.50 117 PHE A C 1
ATOM 887 O O . PHE A 1 117 ? -1.199 -5.579 6.645 1.00 85.50 117 PHE A O 1
ATOM 894 N N . LEU A 1 118 ? -2.613 -5.869 8.380 1.00 81.56 118 LEU A N 1
ATOM 895 C CA . LEU A 1 118 ? -2.877 -7.285 8.173 1.00 81.56 118 LEU A CA 1
ATOM 896 C C . LEU A 1 118 ? -4.369 -7.545 8.346 1.00 81.56 118 LEU A C 1
ATOM 898 O O . LEU A 1 118 ? -4.946 -7.280 9.397 1.00 81.56 118 LEU A O 1
ATOM 902 N N . HIS A 1 119 ? -4.979 -8.097 7.309 1.00 83.56 119 HIS A N 1
ATOM 903 C CA . HIS A 1 119 ? -6.393 -8.426 7.283 1.00 83.56 119 HIS A CA 1
ATOM 904 C C . HIS A 1 119 ? -6.552 -9.845 6.755 1.00 83.56 119 HIS A C 1
ATOM 906 O O . HIS A 1 119 ? -6.167 -10.111 5.617 1.00 83.56 119 HIS A O 1
ATOM 912 N N . GLU A 1 120 ? -7.078 -10.753 7.576 1.00 74.19 120 GLU A N 1
ATOM 913 C CA . GLU A 1 120 ? -7.134 -12.179 7.249 1.00 74.19 120 GLU A CA 1
ATOM 914 C C . GLU A 1 120 ? -8.551 -12.739 7.384 1.00 74.19 120 GLU A C 1
ATOM 916 O O . GLU A 1 120 ? -9.276 -12.461 8.337 1.00 74.19 120 GLU A O 1
ATOM 921 N N . TRP A 1 121 ? -8.932 -13.565 6.416 1.00 74.50 121 TRP A N 1
ATOM 922 C CA . TRP A 1 121 ? -10.184 -14.312 6.405 1.00 74.50 121 TRP A CA 1
ATOM 923 C C . TRP A 1 121 ? -9.853 -15.794 6.404 1.00 74.50 121 TRP A C 1
ATOM 925 O O . TRP A 1 121 ? -9.004 -16.240 5.628 1.00 74.50 121 TRP A O 1
ATOM 935 N N . VAL A 1 122 ? -10.520 -16.563 7.260 1.00 72.00 122 VAL A N 1
ATOM 936 C CA . VAL A 1 122 ? -10.236 -17.984 7.446 1.00 72.00 122 VAL A CA 1
ATOM 937 C C . VAL A 1 122 ? -11.433 -18.825 7.024 1.00 72.00 122 VAL A C 1
ATOM 939 O O . VAL A 1 122 ? -12.470 -18.842 7.680 1.00 72.00 122 VAL A O 1
ATOM 942 N N . ALA A 1 123 ? -11.266 -19.577 5.938 1.00 74.25 123 ALA A N 1
ATOM 943 C CA . ALA A 1 123 ? -12.200 -20.622 5.536 1.00 74.25 123 ALA A CA 1
ATOM 944 C C . ALA A 1 123 ? -11.725 -21.981 6.074 1.00 74.25 123 ALA A C 1
ATOM 946 O O . ALA A 1 123 ? -10.572 -22.378 5.878 1.00 74.25 123 ALA A O 1
ATOM 947 N N . VAL A 1 124 ? -12.620 -22.707 6.746 1.00 71.88 124 VAL A N 1
ATOM 948 C CA . VAL A 1 124 ? -12.348 -24.049 7.283 1.00 71.88 124 VAL A CA 1
ATOM 949 C C . VAL A 1 124 ? -13.025 -25.093 6.405 1.00 71.88 124 VAL A C 1
ATOM 951 O O . VAL A 1 124 ? -14.234 -25.024 6.178 1.00 71.88 124 VAL A O 1
ATOM 954 N N . PHE A 1 125 ? -12.250 -26.079 5.956 1.00 71.75 125 PHE A N 1
ATOM 955 C CA . PHE A 1 125 ? -12.702 -27.160 5.083 1.00 71.75 125 PHE A CA 1
ATOM 956 C C . PHE A 1 125 ? -12.664 -28.508 5.803 1.00 71.75 125 PHE A C 1
ATOM 958 O O . PHE A 1 125 ? -11.692 -28.842 6.491 1.00 71.75 125 PHE A O 1
ATOM 965 N N . ASP A 1 126 ? -13.715 -29.306 5.609 1.00 72.75 126 ASP A N 1
ATOM 966 C CA . ASP A 1 126 ? -13.712 -30.719 5.987 1.00 72.75 126 ASP A CA 1
ATOM 967 C C . ASP A 1 126 ? -12.729 -31.487 5.075 1.00 72.75 126 ASP A C 1
ATOM 969 O O . ASP A 1 126 ? -12.906 -31.497 3.852 1.00 72.75 126 ASP A O 1
ATOM 973 N N . PRO A 1 127 ? -11.702 -32.154 5.639 1.00 65.69 127 PRO A N 1
ATOM 974 C CA . PRO A 1 127 ? -10.662 -32.839 4.872 1.00 65.69 127 PRO A CA 1
ATOM 975 C C . PRO A 1 127 ? -11.169 -34.056 4.083 1.00 65.69 127 PRO A C 1
ATOM 977 O O . PRO A 1 127 ? -10.431 -34.573 3.248 1.00 65.69 127 PRO A O 1
ATOM 980 N N . ARG A 1 128 ? -12.382 -34.556 4.361 1.00 70.62 128 ARG A N 1
ATOM 981 C CA . ARG A 1 128 ? -12.967 -35.728 3.686 1.00 70.62 128 ARG A CA 1
ATOM 982 C C . ARG A 1 128 ? -13.909 -35.355 2.552 1.00 70.62 128 ARG A C 1
ATOM 984 O O . ARG A 1 128 ? -13.942 -36.052 1.546 1.00 70.62 128 ARG A O 1
ATOM 991 N N . THR A 1 129 ? -14.700 -34.301 2.736 1.00 77.62 129 THR A N 1
ATOM 992 C CA . THR A 1 129 ? -15.732 -33.891 1.771 1.00 77.62 129 THR A CA 1
ATOM 993 C C . THR A 1 129 ? -15.296 -32.720 0.894 1.00 77.62 129 THR A C 1
ATOM 995 O O . THR A 1 129 ? -15.910 -32.481 -0.141 1.00 77.62 129 THR A O 1
ATOM 998 N N . GLY A 1 130 ? -14.260 -31.972 1.294 1.00 72.44 130 GLY A N 1
ATOM 999 C CA . GLY A 1 130 ? -13.859 -30.726 0.637 1.00 72.44 130 GLY A CA 1
ATOM 1000 C C . GLY A 1 130 ? -14.867 -29.585 0.815 1.00 72.44 130 GLY A C 1
ATOM 1001 O O . GLY A 1 130 ? -14.677 -28.510 0.251 1.00 72.44 130 GLY A O 1
ATOM 1002 N N . ILE A 1 131 ? -15.935 -29.793 1.595 1.00 75.50 131 ILE A N 1
ATOM 1003 C CA . ILE A 1 131 ? -16.968 -28.787 1.836 1.00 75.50 131 ILE A CA 1
ATOM 1004 C C . ILE A 1 131 ? -16.425 -27.769 2.844 1.00 75.50 131 ILE A C 1
ATOM 1006 O O . ILE A 1 131 ? -16.004 -28.116 3.952 1.00 75.50 131 ILE A O 1
ATOM 1010 N N . GLY A 1 132 ? -16.415 -26.504 2.428 1.00 72.88 132 GLY A N 1
ATOM 1011 C CA . GLY A 1 132 ? -16.021 -25.369 3.254 1.00 72.88 132 GLY A CA 1
ATOM 1012 C C . GLY A 1 132 ? -17.188 -24.803 4.056 1.00 72.88 132 GLY A C 1
ATOM 1013 O O . GLY A 1 132 ? -18.335 -24.812 3.606 1.00 72.88 132 GLY A O 1
ATOM 1014 N N . ARG A 1 133 ? -16.885 -24.261 5.235 1.00 74.69 133 ARG A N 1
ATOM 1015 C CA . ARG A 1 133 ? -17.765 -23.301 5.916 1.00 74.69 133 ARG A CA 1
ATOM 1016 C C . ARG A 1 133 ? -17.606 -21.907 5.290 1.00 74.69 133 ARG A C 1
ATOM 1018 O O . ARG A 1 133 ? -16.565 -21.651 4.678 1.00 74.69 133 ARG A O 1
ATOM 1025 N N . PRO A 1 134 ? -18.587 -20.997 5.454 1.00 73.06 134 PRO A N 1
ATOM 1026 C CA . PRO A 1 134 ? -18.379 -19.579 5.173 1.00 73.06 134 PRO A CA 1
ATOM 1027 C C . PRO A 1 134 ? -17.104 -19.075 5.871 1.00 73.06 134 PRO A C 1
ATOM 1029 O O . PRO A 1 134 ? -16.826 -19.522 6.986 1.00 73.06 134 PRO A O 1
ATOM 1032 N N . PRO A 1 135 ? -16.314 -18.194 5.235 1.00 71.44 135 PRO A N 1
ATOM 1033 C CA . PRO A 1 135 ? -15.088 -17.693 5.836 1.00 71.44 135 PRO A CA 1
ATOM 1034 C C . PRO A 1 135 ? -15.403 -16.836 7.065 1.00 71.44 135 PRO A C 1
ATOM 1036 O O . PRO A 1 135 ? -16.253 -15.947 7.016 1.00 71.44 135 PRO A O 1
ATOM 1039 N N . GLU A 1 136 ? -14.697 -17.098 8.159 1.00 74.06 136 GLU A N 1
ATOM 1040 C CA . GLU A 1 136 ? -14.772 -16.322 9.394 1.00 74.06 136 GLU A CA 1
ATOM 1041 C C . GLU A 1 136 ? -13.699 -15.221 9.366 1.00 74.06 136 GLU A C 1
ATOM 1043 O O . GLU A 1 136 ? -12.553 -15.454 8.966 1.00 74.06 136 GLU A O 1
ATOM 1048 N N . LEU A 1 137 ? -14.073 -14.006 9.774 1.00 75.31 137 LEU A N 1
ATOM 1049 C CA . LEU A 1 137 ? -13.156 -12.872 9.870 1.00 75.31 137 LEU A CA 1
ATOM 1050 C C . LEU A 1 137 ? -12.177 -13.086 11.034 1.00 75.31 137 LEU A C 1
ATOM 1052 O O . LEU A 1 137 ? -12.597 -13.234 12.183 1.00 75.31 137 LEU A O 1
ATOM 1056 N N . VAL A 1 138 ? -10.874 -13.028 10.757 1.00 79.56 138 VAL A N 1
ATOM 1057 C CA . VAL A 1 138 ? -9.858 -12.815 11.794 1.00 79.56 138 VAL A CA 1
ATOM 1058 C C . VAL A 1 138 ? -9.733 -11.310 12.014 1.00 79.56 138 VAL A C 1
ATOM 1060 O O . VAL A 1 138 ? -9.838 -10.532 11.066 1.00 79.56 138 VAL A O 1
ATOM 1063 N N . ALA A 1 139 ? -9.525 -10.887 13.263 1.00 81.81 139 ALA A N 1
ATOM 1064 C CA . ALA A 1 139 ? -9.382 -9.471 13.583 1.00 81.81 139 ALA A CA 1
ATOM 1065 C C . ALA A 1 139 ? -8.309 -8.804 12.700 1.00 81.81 139 ALA A C 1
ATOM 1067 O O . ALA A 1 139 ? -7.190 -9.301 12.578 1.00 81.81 139 ALA A O 1
ATOM 1068 N N . LEU A 1 140 ? -8.677 -7.678 12.095 1.00 89.81 140 LEU A N 1
ATOM 1069 C CA . LEU A 1 140 ? -7.813 -6.850 11.267 1.00 89.81 140 LEU A CA 1
ATOM 1070 C C . LEU A 1 140 ? -6.832 -6.114 12.186 1.00 89.81 140 LEU A C 1
ATOM 1072 O O . LEU A 1 140 ? -7.249 -5.309 13.018 1.00 89.81 140 LEU A O 1
ATOM 1076 N N . ASP A 1 141 ? -5.540 -6.393 12.032 1.00 89.31 141 ASP A N 1
ATOM 1077 C CA . ASP A 1 141 ? -4.455 -5.771 12.792 1.00 89.31 141 ASP A CA 1
ATOM 1078 C C . ASP A 1 141 ? -3.891 -4.577 12.002 1.00 89.31 141 ASP A C 1
ATOM 1080 O O . ASP A 1 141 ? -3.212 -4.730 10.983 1.00 89.31 141 ASP A O 1
ATOM 1084 N N . LEU A 1 142 ? -4.140 -3.368 12.506 1.00 92.38 142 LEU A N 1
ATOM 1085 C CA . LEU A 1 142 ? -3.590 -2.111 12.000 1.00 92.38 142 LEU A CA 1
ATOM 1086 C C . LEU A 1 142 ? -2.536 -1.594 12.985 1.00 92.38 142 LEU A C 1
ATOM 1088 O O . LEU A 1 142 ? -2.831 -1.421 14.161 1.00 92.38 142 LEU A O 1
ATOM 1092 N N . THR A 1 143 ? -1.310 -1.327 12.534 1.00 90.94 143 THR A N 1
ATOM 1093 C CA . THR A 1 143 ? -0.273 -0.699 13.371 1.00 90.94 143 THR A CA 1
ATOM 1094 C C . THR A 1 143 ? -0.060 0.757 12.987 1.00 90.94 143 THR A C 1
ATOM 1096 O O . THR A 1 143 ? 0.348 1.052 11.861 1.00 90.94 143 THR A O 1
ATOM 1099 N N . LEU A 1 144 ? -0.301 1.637 13.953 1.00 91.81 144 LEU A N 1
ATOM 1100 C CA . LEU A 1 144 ? -0.193 3.092 13.867 1.00 91.81 144 LEU A CA 1
ATOM 1101 C C . LEU A 1 144 ? 0.997 3.591 14.714 1.00 91.81 144 LEU A C 1
ATOM 1103 O O . LEU A 1 144 ? 1.454 2.859 15.601 1.00 91.81 144 LEU A O 1
ATOM 1107 N N . PRO A 1 145 ? 1.519 4.805 14.472 1.00 90.88 145 PRO A N 1
ATOM 1108 C CA . PRO A 1 145 ? 2.293 5.533 15.476 1.00 90.88 145 PRO A CA 1
ATOM 1109 C C . PRO A 1 145 ? 1.390 5.939 16.645 1.00 90.88 145 PRO A C 1
ATOM 1111 O O . PRO A 1 145 ? 0.213 6.223 16.438 1.00 90.88 145 PRO A O 1
ATOM 111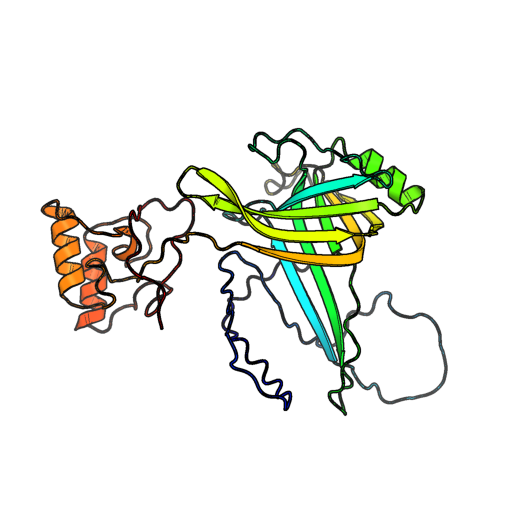4 N N . VAL A 1 146 ? 1.934 6.029 17.859 1.00 92.25 146 VAL A N 1
ATOM 1115 C CA . VAL A 1 146 ? 1.227 6.693 18.968 1.00 92.25 146 VAL A CA 1
ATOM 1116 C C . VAL A 1 146 ? 1.027 8.172 18.626 1.00 92.25 146 VAL A C 1
ATOM 1118 O O . VAL A 1 146 ? 1.979 8.851 18.251 1.00 92.25 146 VAL A O 1
ATOM 1121 N N . GLY A 1 147 ? -0.194 8.687 18.784 1.00 91.50 147 GLY A N 1
ATOM 1122 C CA . GLY A 1 147 ? -0.504 10.086 18.478 1.00 91.50 147 GLY A CA 1
ATOM 1123 C C . GLY A 1 147 ? -1.852 10.562 19.035 1.00 91.50 147 GLY A C 1
ATOM 1124 O O . GLY A 1 147 ? -2.432 9.894 19.893 1.00 91.50 147 GLY A O 1
ATOM 1125 N N . PRO A 1 148 ? -2.402 11.689 18.538 1.00 93.44 148 PRO A N 1
ATOM 1126 C CA . PRO A 1 148 ? -3.640 12.298 19.047 1.00 93.44 148 PRO A CA 1
ATOM 1127 C C . PRO A 1 148 ? -4.868 11.375 19.020 1.00 93.44 148 PRO A C 1
ATOM 1129 O O . PRO A 1 148 ? -5.774 11.506 19.842 1.00 93.44 148 PRO A O 1
ATOM 1132 N N . HIS A 1 149 ? -4.879 10.402 18.108 1.00 94.25 149 HIS A N 1
ATOM 1133 C CA . HIS A 1 149 ? -5.919 9.384 17.998 1.00 94.25 149 HIS A CA 1
ATOM 1134 C C . HIS A 1 149 ? -5.844 8.319 19.110 1.00 94.25 149 HIS A C 1
ATOM 1136 O O . HIS A 1 149 ? -6.880 7.775 19.495 1.00 94.25 149 HIS A O 1
ATOM 1142 N N . SER A 1 150 ? -4.658 8.027 19.660 1.00 95.62 150 SER A N 1
ATOM 1143 C CA . SER A 1 150 ? -4.436 6.918 20.601 1.00 95.62 150 SER A CA 1
ATOM 1144 C C . SER A 1 150 ? -5.356 6.963 21.832 1.00 95.62 150 SER A C 1
ATOM 1146 O O . SER A 1 150 ? -6.047 5.969 22.076 1.00 95.62 150 SER A O 1
ATOM 1148 N N . PRO A 1 151 ? -5.491 8.081 22.582 1.00 95.94 151 PRO A N 1
ATOM 1149 C CA . PRO A 1 151 ? -6.385 8.131 23.745 1.00 95.94 151 PRO A CA 1
ATOM 1150 C C . PRO A 1 151 ? -7.861 7.922 23.378 1.00 95.94 151 PRO A C 1
ATOM 1152 O O . PRO A 1 151 ? -8.627 7.370 24.169 1.00 95.94 151 PRO A O 1
ATOM 1155 N N . VAL A 1 152 ? -8.263 8.332 22.170 1.00 95.62 152 VAL A N 1
ATOM 1156 C CA . VAL A 1 152 ? -9.629 8.158 21.656 1.00 95.62 152 VAL A CA 1
ATOM 1157 C C . VAL A 1 152 ? -9.899 6.681 21.358 1.00 95.62 152 VAL A C 1
ATOM 1159 O O . VAL A 1 152 ? -10.934 6.154 21.766 1.00 95.62 152 VAL A O 1
ATOM 1162 N N . LEU A 1 153 ? -8.948 5.973 20.740 1.00 96.44 153 LEU A N 1
ATOM 1163 C CA . LEU A 1 153 ? -9.061 4.530 20.503 1.00 96.44 153 LEU A CA 1
ATOM 1164 C C . LEU A 1 153 ? -9.076 3.731 21.816 1.00 96.44 153 LEU A C 1
ATOM 1166 O O . LEU A 1 153 ? -9.935 2.866 21.991 1.00 96.44 153 LEU A O 1
ATOM 1170 N N . TRP A 1 154 ? -8.209 4.063 22.777 1.00 96.81 154 TRP A N 1
ATOM 1171 C CA . TRP A 1 154 ? -8.223 3.447 24.111 1.00 96.81 154 TRP A CA 1
ATOM 1172 C C . TRP A 1 154 ? -9.545 3.675 24.855 1.00 96.81 154 TRP A C 1
ATOM 1174 O O . TRP A 1 154 ? -10.077 2.740 25.457 1.00 96.81 154 TRP A O 1
ATOM 1184 N N . LYS A 1 155 ? -10.125 4.879 24.763 1.00 96.69 155 LYS A N 1
ATOM 1185 C CA . LYS A 1 155 ? -11.460 5.184 25.301 1.00 96.69 155 LYS A CA 1
ATOM 1186 C C . LYS A 1 155 ? -12.535 4.287 24.679 1.00 96.69 155 LYS A C 1
ATOM 1188 O O . LYS A 1 155 ? -13.328 3.703 25.414 1.00 96.69 155 LYS A O 1
ATOM 1193 N N . HIS A 1 156 ? -12.564 4.153 23.353 1.00 96.44 156 HIS A N 1
ATOM 1194 C CA . HIS A 1 156 ? -13.575 3.339 22.670 1.00 96.44 156 HIS A CA 1
ATOM 1195 C C . HIS A 1 156 ? -13.411 1.831 22.922 1.00 96.44 156 HIS A C 1
ATOM 1197 O O . HIS A 1 156 ? -14.421 1.144 23.074 1.00 96.44 156 HIS A O 1
ATOM 1203 N N . LEU A 1 157 ? -12.175 1.334 23.065 1.00 96.50 157 LEU A N 1
ATOM 1204 C CA . LEU A 1 157 ? -11.894 -0.028 23.537 1.00 96.50 157 LEU A CA 1
ATOM 1205 C C . LEU A 1 157 ? -12.443 -0.249 24.956 1.00 96.50 157 LEU A C 1
ATOM 1207 O O . LEU A 1 157 ? -13.175 -1.207 25.187 1.00 96.50 157 LEU A O 1
ATOM 1211 N N . ALA A 1 158 ? -12.135 0.649 25.898 1.00 96.62 158 ALA A N 1
ATOM 1212 C CA . ALA A 1 158 ? -12.581 0.534 27.289 1.00 96.62 158 ALA A CA 1
ATOM 1213 C C . ALA A 1 158 ? -14.110 0.647 27.447 1.00 96.62 158 ALA A C 1
ATOM 1215 O O . ALA A 1 158 ? -14.688 0.018 28.330 1.00 96.62 158 ALA A O 1
ATOM 1216 N N . MET A 1 159 ? -14.768 1.431 26.588 1.00 95.56 159 MET A N 1
ATOM 1217 C CA . MET A 1 159 ? -16.227 1.592 26.567 1.00 95.56 159 MET A CA 1
ATOM 1218 C C . MET A 1 159 ? -16.959 0.494 25.776 1.00 95.56 159 MET A C 1
ATOM 1220 O O . MET A 1 159 ? -18.186 0.446 25.825 1.00 95.56 159 MET A O 1
ATOM 1224 N N . GLY A 1 160 ? -16.248 -0.357 25.025 1.00 92.38 160 GLY A N 1
ATOM 1225 C CA . GLY A 1 160 ? -16.853 -1.370 24.149 1.00 92.38 160 GLY A CA 1
ATOM 1226 C C . GLY A 1 160 ? -17.733 -0.787 23.033 1.00 92.38 160 GLY A C 1
ATOM 1227 O O . GLY A 1 160 ? -18.625 -1.466 22.529 1.00 92.38 160 GLY A O 1
ATOM 1228 N N . SER A 1 161 ? -17.529 0.482 22.673 1.00 94.06 161 SER A N 1
ATOM 1229 C CA . SER A 1 161 ? -18.388 1.216 21.741 1.00 94.06 161 SER A CA 1
ATOM 1230 C C . SER A 1 161 ? -18.005 0.962 20.283 1.00 94.06 161 SER A C 1
ATOM 1232 O O . SER A 1 161 ? -16.831 1.080 19.927 1.00 94.06 161 SER A O 1
ATOM 1234 N N . THR A 1 162 ? -19.001 0.725 19.432 1.00 96.12 162 THR A N 1
ATOM 1235 C CA . THR A 1 162 ? -18.825 0.529 17.987 1.00 96.12 162 THR A CA 1
ATOM 1236 C C . THR A 1 162 ? -18.511 1.841 17.269 1.00 96.12 162 THR A C 1
ATOM 1238 O O . THR A 1 162 ? -19.311 2.776 17.308 1.00 96.12 162 THR A O 1
ATOM 1241 N N . LEU A 1 163 ? -17.364 1.910 16.589 1.00 96.94 163 LEU A N 1
ATOM 1242 C CA . LEU A 1 163 ? -17.024 3.020 15.698 1.00 96.94 163 LEU A CA 1
ATOM 1243 C C . LEU A 1 163 ? -17.780 2.866 14.371 1.00 96.94 163 LEU A C 1
ATOM 1245 O O . LEU A 1 163 ? -18.019 1.753 13.896 1.00 96.94 163 LEU A O 1
ATOM 1249 N N . LYS A 1 164 ? -18.146 3.990 13.752 1.00 97.19 164 LYS A N 1
ATOM 1250 C CA . LYS A 1 164 ? -19.065 4.008 12.606 1.00 97.19 164 LYS A CA 1
ATOM 1251 C C . LYS A 1 164 ? -18.445 3.408 11.347 1.00 97.19 164 LYS A C 1
ATOM 1253 O O . LYS A 1 164 ? -19.048 2.545 10.710 1.00 97.19 164 LYS A O 1
ATOM 1258 N N . LYS A 1 165 ? -17.245 3.870 10.984 1.00 97.00 165 LYS A N 1
ATOM 1259 C CA . LYS A 1 165 ? -16.490 3.371 9.828 1.00 97.00 165 LYS A CA 1
ATOM 1260 C C . LYS A 1 165 ? -14.986 3.612 9.959 1.00 97.00 165 LYS A C 1
ATOM 1262 O O . LYS A 1 165 ? -14.554 4.514 10.676 1.00 97.00 165 LYS A O 1
ATOM 1267 N N . ALA A 1 166 ? -14.215 2.839 9.205 1.00 96.12 166 ALA A N 1
ATOM 1268 C CA . ALA A 1 166 ? -12.814 3.102 8.907 1.00 96.12 166 ALA A CA 1
ATOM 1269 C C . ALA A 1 166 ? -12.593 2.986 7.393 1.00 96.12 166 ALA A C 1
ATOM 1271 O O . ALA A 1 166 ? -13.114 2.059 6.769 1.00 96.12 166 ALA A O 1
ATOM 1272 N N . VAL A 1 167 ? -11.848 3.924 6.810 1.00 95.62 167 VAL A N 1
ATOM 1273 C CA . VAL A 1 167 ? -11.488 3.937 5.386 1.00 95.62 167 VAL A CA 1
ATOM 1274 C C . VAL A 1 167 ? -9.976 3.792 5.274 1.00 95.62 167 VAL A C 1
ATOM 1276 O O . VAL A 1 167 ? -9.231 4.577 5.854 1.00 95.62 167 VAL A O 1
ATOM 1279 N N . PHE A 1 168 ? -9.529 2.772 4.551 1.00 92.94 168 PHE A N 1
ATOM 1280 C CA . PHE A 1 168 ? -8.127 2.469 4.296 1.00 92.94 168 PHE A CA 1
ATOM 1281 C C . PHE A 1 168 ? -7.804 2.788 2.841 1.00 92.94 168 PHE A C 1
ATOM 1283 O O . PHE A 1 168 ? -8.372 2.192 1.923 1.00 92.94 168 PHE A O 1
ATOM 1290 N N . HIS A 1 169 ? -6.866 3.703 2.662 1.00 90.56 169 HIS A N 1
ATOM 1291 C CA . HIS A 1 169 ? -6.402 4.242 1.397 1.00 90.56 169 HIS A CA 1
ATOM 1292 C C . HIS A 1 169 ? -5.055 3.614 1.053 1.00 90.56 169 HIS A C 1
ATOM 1294 O O . HIS A 1 169 ? -4.028 3.905 1.679 1.00 90.56 169 HIS A O 1
ATOM 1300 N N . PHE A 1 170 ? -5.064 2.709 0.078 1.00 86.69 170 PHE A N 1
ATOM 1301 C CA . PHE A 1 170 ? -3.855 2.113 -0.467 1.00 86.69 170 PHE A CA 1
ATOM 1302 C C . PHE A 1 170 ? -3.456 2.968 -1.664 1.00 86.69 170 PHE A C 1
ATOM 1304 O O . PHE A 1 170 ? -4.029 2.875 -2.752 1.00 86.69 170 PHE A O 1
ATOM 1311 N N . VAL A 1 171 ? -2.509 3.868 -1.411 1.00 80.81 171 VAL A N 1
ATOM 1312 C CA . VAL A 1 171 ? -2.103 4.907 -2.355 1.00 80.81 171 VAL A CA 1
ATOM 1313 C C . VAL A 1 171 ? -0.897 4.481 -3.183 1.00 80.81 171 VAL A C 1
ATOM 1315 O O . VAL A 1 171 ? 0.020 3.826 -2.686 1.00 80.81 171 VAL A O 1
ATOM 1318 N N . HIS A 1 172 ? -0.881 4.906 -4.441 1.00 76.75 172 HIS A N 1
ATOM 1319 C CA . HIS A 1 172 ? 0.303 4.914 -5.294 1.00 76.75 172 HIS A CA 1
ATOM 1320 C C . HIS A 1 172 ? 0.782 6.362 -5.497 1.00 76.75 172 HIS A C 1
ATOM 1322 O O . HIS A 1 172 ? 0.029 7.308 -5.247 1.00 76.75 172 HIS A O 1
ATOM 1328 N N . LEU A 1 173 ? 2.028 6.537 -5.945 1.00 71.56 173 LEU A N 1
ATOM 1329 C CA . LEU A 1 173 ? 2.529 7.817 -6.449 1.00 71.56 173 LEU A CA 1
ATOM 1330 C C . LEU A 1 173 ? 2.331 7.869 -7.967 1.00 71.56 173 LEU A C 1
ATOM 1332 O O . LEU A 1 173 ? 2.883 7.034 -8.682 1.00 71.56 173 LEU A O 1
ATOM 1336 N N . SER A 1 174 ? 1.563 8.853 -8.425 1.00 66.75 174 SER A N 1
ATOM 1337 C CA . SER A 1 174 ? 1.371 9.183 -9.839 1.00 66.75 174 SER A CA 1
ATOM 1338 C C . SER A 1 174 ? 2.602 9.911 -10.414 1.00 66.75 174 SER A C 1
ATOM 1340 O O . SER A 1 174 ? 3.447 10.410 -9.663 1.00 66.75 174 SER A O 1
ATOM 1342 N N . ARG A 1 175 ? 2.706 9.993 -11.754 1.00 60.62 175 ARG A N 1
ATOM 1343 C CA . ARG A 1 175 ? 3.801 10.677 -12.483 1.00 60.62 175 ARG A CA 1
ATOM 1344 C C . ARG A 1 175 ? 4.000 12.136 -12.053 1.00 60.62 175 ARG A C 1
ATOM 1346 O O . ARG A 1 175 ? 5.119 12.632 -12.053 1.00 60.62 175 ARG A O 1
ATOM 1353 N N . ASP A 1 176 ? 2.912 12.814 -11.697 1.00 62.97 176 ASP A N 1
ATOM 1354 C CA . ASP A 1 176 ? 2.877 14.206 -11.228 1.00 62.97 176 ASP A CA 1
ATOM 1355 C C . ASP A 1 176 ? 3.257 14.368 -9.740 1.00 62.97 176 ASP A C 1
ATOM 1357 O O . ASP A 1 176 ? 3.169 15.462 -9.183 1.00 62.97 176 ASP A O 1
ATOM 1361 N N . GLY A 1 177 ? 3.653 13.279 -9.073 1.00 64.75 177 GLY A N 1
ATOM 1362 C CA . GLY A 1 177 ? 3.972 13.247 -7.648 1.00 64.75 177 GLY A CA 1
ATOM 1363 C C . GLY A 1 177 ? 2.747 13.258 -6.728 1.00 64.75 177 GLY A C 1
ATOM 1364 O O . GLY A 1 177 ? 2.912 13.245 -5.504 1.00 64.75 177 GLY A O 1
ATOM 1365 N N . THR A 1 178 ? 1.520 13.260 -7.265 1.00 73.50 178 THR A N 1
ATOM 1366 C CA . THR A 1 178 ? 0.311 13.163 -6.437 1.00 73.50 178 THR A CA 1
ATOM 1367 C C . THR A 1 178 ? 0.120 11.745 -5.905 1.00 73.50 178 THR A C 1
ATOM 1369 O O . THR A 1 178 ? 0.518 10.759 -6.529 1.00 73.50 178 THR A O 1
ATOM 1372 N N . ARG A 1 179 ? -0.490 11.623 -4.719 1.00 77.69 179 ARG A N 1
ATOM 1373 C CA . ARG A 1 179 ? -0.902 10.326 -4.172 1.00 77.69 179 ARG A CA 1
ATOM 1374 C C . ARG A 1 179 ? -2.353 10.058 -4.532 1.00 77.69 179 ARG A C 1
ATOM 1376 O O . ARG A 1 179 ? -3.216 10.868 -4.202 1.00 77.69 179 ARG A O 1
ATOM 1383 N N . GLN A 1 180 ? -2.622 8.916 -5.152 1.00 80.56 180 GLN A N 1
ATOM 1384 C CA . GLN A 1 180 ? -3.977 8.510 -5.529 1.00 80.56 180 GLN A CA 1
ATOM 1385 C C . GLN A 1 180 ? -4.234 7.074 -5.070 1.00 80.56 180 GLN A C 1
ATOM 1387 O O . GLN A 1 180 ? -3.339 6.228 -5.174 1.00 80.56 180 GLN A O 1
ATOM 1392 N N . ASP A 1 181 ? -5.446 6.800 -4.585 1.00 80.69 181 ASP A N 1
ATOM 1393 C CA . ASP A 1 181 ? -5.897 5.441 -4.271 1.00 80.69 181 ASP A CA 1
ATOM 1394 C C . ASP A 1 181 ? -5.770 4.551 -5.517 1.00 80.69 181 ASP A C 1
ATOM 1396 O O . ASP A 1 181 ? -6.355 4.862 -6.550 1.00 80.69 181 ASP A O 1
ATOM 1400 N N . PHE A 1 182 ? -5.053 3.429 -5.417 1.00 79.94 182 PHE A N 1
ATOM 1401 C CA . PHE A 1 182 ? -5.220 2.307 -6.356 1.00 79.94 182 PHE A CA 1
ATOM 1402 C C . PHE A 1 182 ? -6.245 1.297 -5.829 1.00 79.94 182 PHE A C 1
ATOM 1404 O O . PHE A 1 182 ? -6.864 0.547 -6.584 1.00 79.94 182 PHE A O 1
ATOM 1411 N N . TYR A 1 183 ? -6.437 1.274 -4.512 1.00 83.38 183 TYR A N 1
ATOM 1412 C CA . TYR A 1 183 ? -7.385 0.407 -3.840 1.00 83.38 183 TYR A CA 1
ATOM 1413 C C . TYR A 1 183 ? -7.843 1.050 -2.530 1.00 83.38 183 TYR A C 1
ATOM 1415 O O . TYR A 1 183 ? -7.053 1.655 -1.802 1.00 83.38 183 TYR A O 1
ATOM 1423 N N . ARG A 1 184 ? -9.129 0.908 -2.220 1.00 86.88 184 ARG A N 1
ATOM 1424 C CA . ARG A 1 184 ? -9.745 1.417 -0.999 1.00 86.88 184 ARG A CA 1
ATOM 1425 C C . ARG A 1 184 ? -10.575 0.325 -0.347 1.00 86.88 184 ARG A C 1
ATOM 1427 O O . ARG A 1 184 ? -11.425 -0.301 -0.977 1.00 86.88 184 ARG A O 1
ATOM 1434 N N . LEU A 1 185 ? -10.344 0.130 0.944 1.00 90.19 185 LEU A N 1
ATOM 1435 C CA . LEU A 1 185 ? -11.156 -0.729 1.797 1.00 90.19 185 LEU A CA 1
ATOM 1436 C C . LEU A 1 185 ? -11.927 0.163 2.767 1.00 90.19 185 LEU A C 1
ATOM 1438 O O . LEU A 1 185 ? -11.320 0.886 3.548 1.00 90.19 185 LEU A O 1
ATOM 1442 N N . THR A 1 186 ? -13.253 0.085 2.756 1.00 93.56 186 THR A N 1
ATOM 1443 C CA . THR A 1 186 ? -14.096 0.713 3.783 1.00 93.56 186 THR A CA 1
ATOM 1444 C C . THR A 1 186 ? -14.706 -0.380 4.644 1.00 93.56 186 THR A C 1
ATOM 1446 O O . THR A 1 186 ? -15.342 -1.279 4.105 1.00 93.56 186 THR A O 1
ATOM 1449 N N . ILE A 1 187 ? -14.563 -0.306 5.965 1.00 94.25 187 ILE A N 1
ATOM 1450 C CA . ILE A 1 187 ? -15.258 -1.197 6.909 1.00 94.25 187 ILE A CA 1
ATOM 1451 C C . ILE A 1 187 ? -16.238 -0.398 7.769 1.00 94.25 187 ILE A C 1
ATOM 1453 O O . ILE A 1 187 ? -15.955 0.753 8.111 1.00 94.25 187 ILE A O 1
ATOM 1457 N N . THR A 1 188 ? -17.380 -0.991 8.124 1.00 96.31 188 THR A N 1
ATOM 1458 C CA . THR A 1 188 ? -18.408 -0.355 8.973 1.00 96.31 188 THR A CA 1
ATOM 1459 C C . THR A 1 188 ? -18.742 -1.187 10.201 1.00 96.31 188 THR A C 1
ATOM 1461 O O . THR A 1 188 ? -18.533 -2.405 10.228 1.00 96.31 188 THR A O 1
ATOM 1464 N N . ASP A 1 189 ? -19.292 -0.505 11.208 1.00 95.19 189 ASP A N 1
ATOM 1465 C CA . ASP A 1 189 ? -19.756 -1.101 12.464 1.00 95.19 189 ASP A CA 1
ATOM 1466 C C . ASP A 1 189 ? -18.634 -1.900 13.146 1.00 95.19 189 ASP A C 1
ATOM 1468 O O . ASP A 1 189 ? -18.754 -3.101 13.411 1.00 95.19 189 ASP A O 1
ATOM 1472 N N . LEU A 1 190 ? -17.498 -1.229 13.354 1.00 95.06 190 LEU A N 1
ATOM 1473 C CA . LEU A 1 190 ? -16.264 -1.845 13.826 1.00 95.06 190 LEU A CA 1
ATOM 1474 C C . LEU A 1 190 ? -16.090 -1.700 15.345 1.00 95.06 190 LEU A C 1
ATOM 1476 O O . LEU A 1 190 ? -16.303 -0.636 15.925 1.00 95.06 190 LEU A O 1
ATOM 1480 N N . ASN A 1 191 ? -15.651 -2.778 15.987 1.00 95.44 191 ASN A N 1
ATOM 1481 C CA . ASN A 1 191 ? -15.310 -2.824 17.403 1.00 95.44 191 ASN A CA 1
ATOM 1482 C C . ASN A 1 191 ? -13.802 -3.037 17.552 1.00 95.44 191 ASN A C 1
ATOM 1484 O O . ASN A 1 191 ? -13.222 -3.924 16.918 1.00 95.44 191 ASN A O 1
ATOM 1488 N N . ILE A 1 192 ? -13.176 -2.263 18.436 1.00 96.31 192 ILE A N 1
ATOM 1489 C CA . ILE A 1 192 ? -11.792 -2.501 18.846 1.00 96.31 192 ILE A CA 1
ATOM 1490 C C . ILE A 1 192 ? -11.801 -3.676 19.829 1.00 96.31 192 ILE A C 1
ATOM 1492 O O . ILE A 1 192 ? -12.451 -3.599 20.868 1.00 96.31 192 ILE A O 1
ATOM 1496 N N . VAL A 1 193 ? -11.093 -4.761 19.507 1.00 94.88 193 VAL A N 1
ATOM 1497 C CA . VAL A 1 193 ? -10.985 -5.956 20.374 1.00 94.88 193 VAL A CA 1
ATOM 1498 C C . VAL A 1 193 ? -9.678 -6.010 21.162 1.00 94.88 193 VAL A C 1
ATOM 1500 O O . VAL A 1 193 ? -9.545 -6.797 22.097 1.00 94.88 193 VAL A O 1
ATOM 1503 N N . GLY A 1 194 ? -8.714 -5.160 20.816 1.00 95.06 194 GLY A N 1
ATOM 1504 C CA . GLY A 1 194 ? -7.495 -4.971 21.587 1.00 95.06 194 GLY A CA 1
ATOM 1505 C C . GLY A 1 194 ? -6.615 -3.875 21.003 1.00 95.06 194 GLY A C 1
ATOM 1506 O O . GLY A 1 194 ? -6.639 -3.618 19.802 1.00 95.06 194 GLY A O 1
ATOM 1507 N N . ILE A 1 195 ? -5.818 -3.245 21.861 1.00 96.38 195 ILE A N 1
ATOM 1508 C CA . ILE A 1 195 ? -4.720 -2.359 21.469 1.00 96.38 195 ILE A CA 1
ATOM 1509 C C . ILE A 1 195 ? -3.465 -2.872 22.173 1.00 96.38 195 ILE A C 1
ATOM 1511 O O . ILE A 1 195 ? -3.502 -3.249 23.347 1.00 96.38 195 ILE A O 1
ATOM 1515 N N . ARG A 1 196 ? -2.352 -2.942 21.442 1.00 94.56 196 ARG A N 1
ATOM 1516 C CA . ARG A 1 196 ? -1.039 -3.334 21.963 1.00 94.56 196 ARG A CA 1
ATOM 1517 C C . ARG A 1 196 ? -0.017 -2.267 21.603 1.00 94.56 196 ARG A C 1
ATOM 1519 O O . ARG A 1 196 ? 0.496 -2.268 20.482 1.00 94.56 196 ARG A O 1
ATOM 1526 N N . SER A 1 197 ? 0.286 -1.398 22.559 1.00 93.56 197 SER A N 1
ATOM 1527 C CA . SER A 1 197 ? 1.393 -0.446 22.466 1.00 93.56 197 SER A CA 1
ATOM 1528 C C . SER A 1 197 ? 2.731 -1.183 22.621 1.00 93.56 197 SER A C 1
ATOM 1530 O O . SER A 1 197 ? 2.863 -2.094 23.443 1.00 93.56 197 SER A O 1
ATOM 1532 N N . ALA A 1 198 ? 3.725 -0.821 21.815 1.00 88.00 198 ALA A N 1
ATOM 1533 C CA . ALA A 1 198 ? 5.043 -1.437 21.794 1.00 88.00 198 ALA A CA 1
ATOM 1534 C C . ALA A 1 198 ? 6.129 -0.385 21.536 1.00 88.00 198 ALA A C 1
ATOM 1536 O O . ALA A 1 198 ? 6.245 0.156 20.436 1.00 88.00 198 ALA A O 1
ATOM 1537 N N . LEU A 1 199 ? 6.973 -0.159 22.543 1.00 88.81 199 LEU A N 1
ATOM 1538 C CA . LEU A 1 199 ? 8.264 0.501 22.375 1.00 88.81 199 LEU A CA 1
ATOM 1539 C C . LEU A 1 199 ? 9.294 -0.538 21.901 1.00 88.81 199 LEU A C 1
ATOM 1541 O O . LEU A 1 199 ? 9.296 -1.682 22.366 1.00 88.81 199 LEU A O 1
ATOM 1545 N N . ARG A 1 200 ? 10.151 -0.161 20.950 1.00 84.19 200 ARG A N 1
ATOM 1546 C CA . ARG A 1 200 ? 11.255 -1.006 20.474 1.00 84.19 200 ARG A CA 1
ATOM 1547 C C . ARG A 1 200 ? 12.497 -0.811 21.342 1.00 84.19 200 ARG A C 1
ATOM 1549 O O . ARG A 1 200 ? 12.631 0.199 22.022 1.00 84.19 200 ARG A O 1
ATOM 1556 N N . ASP A 1 201 ? 13.403 -1.783 21.313 1.00 86.31 201 ASP A N 1
ATOM 1557 C CA . ASP A 1 201 ? 14.688 -1.666 22.004 1.00 86.31 201 ASP A CA 1
ATOM 1558 C C . ASP A 1 201 ? 15.505 -0.503 21.420 1.00 86.31 201 ASP A C 1
ATOM 1560 O O . ASP A 1 201 ? 15.903 -0.550 20.254 1.00 86.31 201 ASP A O 1
ATOM 1564 N N . LEU A 1 202 ? 15.742 0.515 22.250 1.00 85.75 202 LEU A N 1
ATOM 1565 C CA . LEU A 1 202 ? 16.465 1.741 21.915 1.00 85.75 202 LEU A CA 1
ATOM 1566 C C . LEU A 1 202 ? 17.976 1.521 21.739 1.00 85.75 202 LEU A C 1
ATOM 1568 O O . LEU A 1 202 ? 18.634 2.353 21.122 1.00 85.75 202 LEU A O 1
ATOM 1572 N N . GLN A 1 203 ? 18.536 0.427 22.268 1.00 88.12 203 GLN A N 1
ATOM 1573 C CA . GLN A 1 203 ? 19.965 0.120 22.125 1.00 88.12 203 GLN A CA 1
ATOM 1574 C C . GLN A 1 203 ? 20.297 -0.475 20.751 1.00 88.12 203 GLN A C 1
ATOM 1576 O O . GLN A 1 203 ? 21.445 -0.421 20.313 1.00 88.12 203 GLN A O 1
ATOM 1581 N N . SER A 1 204 ? 19.304 -1.027 20.049 1.00 87.25 204 SER A N 1
ATOM 1582 C CA . SER A 1 204 ? 19.486 -1.587 18.713 1.00 87.25 204 SER A CA 1
ATOM 1583 C C . SER A 1 204 ? 19.549 -0.480 17.647 1.00 87.25 204 SER A C 1
ATOM 1585 O O . SER A 1 204 ? 18.547 0.212 17.438 1.00 87.25 204 SER A O 1
ATOM 1587 N N . PRO A 1 205 ? 20.649 -0.359 16.870 1.00 84.12 205 PRO A N 1
ATOM 1588 C CA . PRO A 1 205 ? 20.754 0.629 15.791 1.00 84.12 205 PRO A CA 1
ATOM 1589 C C . PRO A 1 205 ? 19.636 0.520 14.740 1.00 84.12 205 PRO A C 1
ATOM 1591 O O . PRO A 1 205 ? 19.254 1.510 14.124 1.00 84.12 205 PRO A O 1
ATOM 1594 N N . ALA A 1 206 ? 19.051 -0.673 14.577 1.00 80.50 206 ALA A N 1
ATOM 1595 C CA . ALA A 1 206 ? 17.940 -0.937 13.662 1.00 80.50 206 ALA A CA 1
ATOM 1596 C C . ALA A 1 206 ? 16.588 -0.326 14.099 1.00 80.50 206 ALA A C 1
ATOM 1598 O O . ALA A 1 206 ? 15.615 -0.397 13.344 1.00 80.50 206 ALA A O 1
ATOM 1599 N N . ASN A 1 207 ? 16.502 0.243 15.307 1.00 81.06 207 ASN A N 1
ATOM 1600 C CA . ASN A 1 207 ? 15.291 0.861 15.853 1.00 81.06 207 ASN A CA 1
ATOM 1601 C C . ASN A 1 207 ? 15.414 2.383 16.060 1.00 81.06 207 ASN A C 1
ATOM 1603 O O . ASN A 1 207 ? 14.453 2.986 16.522 1.00 81.06 207 ASN A O 1
ATOM 1607 N N . VAL A 1 208 ? 16.541 3.020 15.715 1.00 76.25 208 VAL A N 1
ATOM 1608 C CA . VAL A 1 208 ? 16.792 4.454 16.003 1.00 76.25 208 VAL A CA 1
ATOM 1609 C C . VAL A 1 208 ? 15.753 5.389 15.367 1.00 76.25 208 VAL A C 1
ATOM 1611 O O . VAL A 1 208 ? 15.417 6.416 15.944 1.00 76.25 208 VAL A O 1
ATOM 1614 N N . SER A 1 209 ? 15.201 5.019 14.209 1.00 75.00 209 SER A N 1
ATOM 1615 C CA . SER A 1 209 ? 14.124 5.746 13.520 1.00 75.00 209 SER A CA 1
ATOM 1616 C C . SER A 1 209 ? 12.717 5.194 13.797 1.00 75.00 209 SER A C 1
ATOM 1618 O O . SER A 1 209 ? 11.778 5.526 13.075 1.00 75.00 209 SER A O 1
ATOM 1620 N N . ARG A 1 210 ? 12.543 4.313 14.794 1.00 76.06 210 ARG A N 1
ATOM 1621 C CA . ARG A 1 210 ? 11.239 3.717 15.116 1.00 76.06 210 ARG A CA 1
ATOM 1622 C C . ARG A 1 210 ? 10.552 4.444 16.260 1.00 76.06 210 ARG A C 1
ATOM 1624 O O . ARG A 1 210 ? 10.971 4.372 17.411 1.00 76.06 210 ARG A O 1
ATOM 1631 N N . GLU A 1 211 ? 9.438 5.067 15.911 1.00 80.44 211 GLU A N 1
ATOM 1632 C CA . GLU A 1 211 ? 8.461 5.625 16.840 1.00 80.44 211 GLU A CA 1
ATOM 1633 C C . GLU A 1 211 ? 7.804 4.536 17.707 1.00 80.44 211 GLU A C 1
ATOM 1635 O O . GLU A 1 211 ? 7.919 3.333 17.445 1.00 80.44 211 GLU A O 1
ATOM 1640 N N . VAL A 1 212 ? 7.083 4.962 18.747 1.00 89.12 212 VAL A N 1
ATOM 1641 C CA . VAL A 1 212 ? 6.253 4.058 19.552 1.00 89.12 212 VAL A CA 1
ATOM 1642 C C . VAL A 1 212 ? 5.074 3.584 18.705 1.00 89.12 212 VAL A C 1
ATOM 1644 O O . VAL A 1 212 ? 4.370 4.389 18.099 1.00 89.12 212 VAL A O 1
ATOM 1647 N N . GLU A 1 213 ? 4.857 2.273 18.664 1.00 89.31 213 GLU A N 1
ATOM 1648 C CA . GLU A 1 213 ? 3.866 1.647 17.788 1.00 89.31 213 GLU A CA 1
ATOM 1649 C C . GLU A 1 213 ? 2.636 1.197 18.580 1.00 89.31 213 GLU A C 1
ATOM 1651 O O . GLU A 1 213 ? 2.781 0.598 19.643 1.00 89.31 213 GLU A O 1
ATOM 1656 N N . GLU A 1 214 ? 1.436 1.361 18.029 1.00 93.69 214 GLU A N 1
ATOM 1657 C CA . GLU A 1 214 ? 0.211 0.742 18.542 1.00 93.69 214 GLU A CA 1
ATOM 1658 C C . GLU A 1 214 ? -0.416 -0.170 17.496 1.00 93.69 214 GLU A C 1
ATOM 1660 O O . GLU A 1 214 ? -0.880 0.286 16.455 1.00 93.69 214 GLU A O 1
ATOM 1665 N N . THR A 1 215 ? -0.448 -1.477 17.775 1.00 93.75 215 THR A N 1
ATOM 1666 C CA . THR A 1 215 ? -1.239 -2.428 16.985 1.00 93.75 215 THR A CA 1
ATOM 1667 C C . THR A 1 215 ? -2.664 -2.467 17.535 1.00 93.75 215 THR A C 1
ATOM 1669 O O . THR A 1 215 ? -2.889 -2.988 18.629 1.00 93.75 215 THR A O 1
ATOM 1672 N N . VAL A 1 216 ? -3.604 -1.926 16.766 1.00 95.75 216 VAL A N 1
ATOM 1673 C CA . VAL A 1 216 ? -5.049 -1.906 17.003 1.00 95.75 216 VAL A CA 1
ATOM 1674 C C . VAL A 1 216 ? -5.678 -3.089 16.265 1.00 95.75 216 VAL A C 1
ATOM 1676 O O . VAL A 1 216 ? -5.573 -3.185 15.044 1.00 95.75 216 VAL A O 1
ATOM 1679 N N . SER A 1 217 ? -6.327 -3.984 17.005 1.00 94.38 217 SER A N 1
ATOM 1680 C CA . SER A 1 217 ? -7.044 -5.145 16.471 1.00 94.38 217 SER A CA 1
ATOM 1681 C C . SER A 1 217 ? -8.535 -4.823 16.354 1.00 94.38 217 SER A C 1
ATOM 1683 O O . SER A 1 217 ? -9.176 -4.470 17.350 1.00 94.38 217 SER A O 1
ATOM 1685 N N . LEU A 1 218 ? -9.096 -4.959 15.152 1.00 93.50 218 LEU A N 1
ATOM 1686 C CA . LEU A 1 218 ? -10.468 -4.574 14.811 1.00 93.50 218 LEU A CA 1
ATOM 1687 C C . LEU A 1 218 ? -11.289 -5.775 14.326 1.00 93.50 218 LEU A C 1
ATOM 1689 O O . LEU A 1 218 ? -10.835 -6.543 13.483 1.00 93.50 218 LEU A O 1
ATOM 1693 N N . ILE A 1 219 ? -12.533 -5.894 14.786 1.00 92.25 219 ILE A N 1
ATOM 1694 C CA . ILE A 1 219 ? -13.569 -6.701 14.117 1.00 92.25 219 ILE A CA 1
ATOM 1695 C C . ILE A 1 219 ? -14.624 -5.757 13.548 1.00 92.25 219 ILE A C 1
ATOM 1697 O O . ILE A 1 219 ? -14.817 -4.670 14.086 1.00 92.25 219 ILE A O 1
ATOM 1701 N N . TYR A 1 220 ? -15.315 -6.146 12.483 1.00 93.88 220 TYR A N 1
ATOM 1702 C CA . TYR A 1 220 ? -16.303 -5.295 11.818 1.00 93.88 220 TYR A CA 1
ATOM 1703 C C . TYR A 1 220 ? -17.452 -6.127 11.238 1.00 93.88 220 TYR A C 1
ATOM 1705 O O . TYR A 1 220 ? -17.357 -7.353 11.173 1.00 93.88 220 TYR A O 1
ATOM 1713 N N . ARG A 1 221 ? -18.549 -5.469 10.837 1.00 90.81 221 ARG A N 1
ATOM 1714 C CA . ARG A 1 221 ? -19.734 -6.151 10.287 1.00 90.81 221 ARG A CA 1
ATOM 1715 C C . ARG A 1 221 ? -19.714 -6.261 8.767 1.00 90.81 221 ARG A C 1
ATOM 1717 O O . ARG A 1 221 ? -19.977 -7.335 8.240 1.00 90.81 221 ARG A O 1
ATOM 1724 N N . ASN A 1 222 ? -19.422 -5.158 8.080 1.00 88.88 222 ASN A N 1
ATOM 1725 C CA . ASN A 1 222 ? -19.441 -5.076 6.619 1.00 88.88 222 ASN A CA 1
ATOM 1726 C C . ASN A 1 222 ? -18.127 -4.492 6.090 1.00 88.88 222 ASN A C 1
ATOM 1728 O O . ASN A 1 222 ? -17.547 -3.610 6.726 1.00 88.88 222 ASN A O 1
ATOM 1732 N N . SER A 1 223 ? -17.705 -4.930 4.902 1.00 90.31 223 SER A N 1
ATOM 1733 C CA . SER A 1 223 ? -16.630 -4.300 4.132 1.00 90.31 223 SER A CA 1
ATOM 1734 C C . SER A 1 223 ? -17.065 -3.987 2.698 1.00 90.31 223 SER A C 1
ATOM 1736 O O . SER A 1 223 ? -17.744 -4.783 2.054 1.00 90.31 223 SER A O 1
ATOM 1738 N N . SER A 1 224 ? -16.646 -2.826 2.198 1.00 87.12 224 SER A N 1
ATOM 1739 C CA . SER A 1 224 ? -16.677 -2.431 0.788 1.00 87.12 224 SER A CA 1
ATOM 1740 C C . SER A 1 224 ? -15.248 -2.379 0.259 1.00 87.12 224 SER A C 1
ATOM 1742 O O . SER A 1 224 ? -14.337 -1.933 0.961 1.00 87.12 224 SER A O 1
ATOM 1744 N N . HIS A 1 225 ? -15.058 -2.850 -0.968 1.00 87.25 225 HIS A N 1
ATOM 1745 C CA . HIS A 1 225 ? -13.761 -3.002 -1.613 1.00 87.25 225 HIS A CA 1
ATOM 1746 C C . HIS A 1 225 ? -13.825 -2.317 -2.981 1.00 87.25 225 HIS A C 1
ATOM 1748 O O . HIS A 1 225 ? -14.504 -2.797 -3.887 1.00 87.25 225 HIS A O 1
ATOM 1754 N N . GLU A 1 226 ? -13.130 -1.193 -3.122 1.00 80.69 226 GLU A N 1
ATOM 1755 C CA . GLU A 1 226 ? -13.080 -0.384 -4.341 1.00 80.69 226 GLU A CA 1
ATOM 1756 C C . GLU A 1 226 ? -11.675 -0.486 -4.944 1.00 80.69 226 GLU A C 1
ATOM 1758 O O . GLU A 1 226 ? -10.680 -0.249 -4.260 1.00 80.69 226 GLU A O 1
ATOM 1763 N N . ALA A 1 227 ? -11.581 -0.847 -6.222 1.00 76.69 227 ALA A N 1
ATOM 1764 C CA . ALA A 1 227 ? -10.330 -0.853 -6.975 1.00 76.69 227 ALA A CA 1
ATOM 1765 C C . ALA A 1 227 ? -10.371 0.268 -8.014 1.00 76.69 227 ALA A C 1
ATOM 1767 O O . ALA A 1 227 ? -11.369 0.417 -8.721 1.00 76.69 227 ALA A O 1
ATOM 1768 N N . PHE A 1 228 ? -9.292 1.038 -8.111 1.00 72.12 228 PHE A N 1
ATOM 1769 C CA . PHE A 1 228 ? -9.172 2.148 -9.048 1.00 72.12 228 PHE A CA 1
ATOM 1770 C C . PHE A 1 228 ? -8.172 1.776 -10.136 1.00 72.12 228 PHE A C 1
ATOM 1772 O O . PHE A 1 228 ? -7.092 1.258 -9.852 1.00 72.12 228 PHE A O 1
ATOM 1779 N N . MET A 1 229 ? -8.541 2.033 -11.390 1.00 64.69 229 MET A N 1
ATOM 1780 C CA . MET A 1 229 ? -7.613 1.883 -12.505 1.00 64.69 229 MET A CA 1
ATOM 1781 C C . MET A 1 229 ? -6.515 2.933 -12.370 1.00 64.69 229 MET A C 1
ATOM 1783 O O . MET A 1 229 ? -6.797 4.120 -12.223 1.00 64.69 229 MET A O 1
ATOM 1787 N N . VAL A 1 230 ? -5.270 2.473 -12.419 1.00 63.28 230 VAL A N 1
ATOM 1788 C CA . VAL A 1 230 ? -4.079 3.307 -12.291 1.00 63.28 230 VAL A CA 1
ATOM 1789 C C . VAL A 1 230 ? -3.388 3.360 -13.643 1.00 63.28 230 VAL A C 1
ATOM 1791 O O . VAL A 1 230 ? -3.176 2.309 -14.250 1.00 63.28 230 VAL A O 1
ATOM 1794 N N . GLU A 1 231 ? -2.990 4.545 -14.105 1.00 57.72 231 GLU A N 1
ATOM 1795 C CA . GLU A 1 231 ? -2.148 4.676 -15.300 1.00 57.72 231 GLU A CA 1
ATOM 1796 C C . GLU A 1 231 ? -0.714 4.208 -14.999 1.00 57.72 231 GLU A C 1
ATOM 1798 O O . GLU A 1 231 ? 0.201 4.999 -14.764 1.00 57.72 231 GLU A O 1
ATOM 1803 N N . GLN A 1 232 ? -0.510 2.889 -14.981 1.00 62.56 232 GLN A N 1
ATOM 1804 C CA . GLN A 1 232 ? 0.821 2.301 -14.896 1.00 62.56 232 GLN A CA 1
ATOM 1805 C C . GLN A 1 232 ? 1.507 2.357 -16.263 1.00 62.56 232 GLN A C 1
ATOM 1807 O O . GLN A 1 232 ? 1.028 1.784 -17.240 1.00 62.56 232 GLN A O 1
ATOM 1812 N N . LEU A 1 233 ? 2.679 2.989 -16.310 1.00 71.12 233 LEU A N 1
ATOM 1813 C CA . LEU A 1 233 ? 3.615 2.828 -17.419 1.00 71.12 233 LEU A CA 1
ATOM 1814 C C . LEU A 1 233 ? 4.021 1.358 -17.533 1.00 71.12 233 LEU A C 1
ATOM 1816 O O . LEU A 1 233 ? 4.591 0.804 -16.593 1.00 71.12 233 LEU A O 1
ATOM 1820 N N . LEU A 1 234 ? 3.761 0.752 -18.689 1.00 78.56 234 LEU A N 1
ATOM 1821 C CA . LEU A 1 234 ? 4.208 -0.589 -19.037 1.00 78.56 234 LEU A CA 1
ATOM 1822 C C . LEU A 1 234 ? 5.368 -0.540 -20.039 1.00 78.56 234 LEU A C 1
ATOM 1824 O O . LEU A 1 234 ? 5.295 0.154 -21.058 1.00 78.56 234 LEU A O 1
ATOM 1828 N N . TYR A 1 235 ? 6.402 -1.335 -19.771 1.00 84.00 235 TYR A N 1
ATOM 1829 C CA . TYR A 1 235 ? 7.560 -1.534 -20.643 1.00 84.00 235 TYR A CA 1
ATOM 1830 C C . TYR A 1 235 ? 7.878 -3.021 -20.822 1.00 84.00 235 TYR A C 1
ATOM 1832 O O . TYR A 1 235 ? 7.562 -3.829 -19.949 1.00 84.00 235 TYR A O 1
ATOM 1840 N N . LEU A 1 236 ? 8.518 -3.390 -21.927 1.00 87.88 236 LEU A N 1
ATOM 1841 C CA . LEU A 1 236 ? 9.073 -4.725 -22.144 1.00 87.88 236 LEU A CA 1
ATOM 1842 C C . LEU A 1 236 ? 10.608 -4.618 -22.033 1.00 87.88 236 LEU A C 1
ATOM 1844 O O . LEU A 1 236 ? 11.202 -3.828 -22.764 1.00 87.88 236 LEU A O 1
ATOM 1848 N N . PRO A 1 237 ? 11.276 -5.339 -21.109 1.00 89.19 237 PRO A N 1
ATOM 1849 C CA . PRO A 1 237 ? 12.737 -5.365 -21.070 1.00 89.19 237 PRO A CA 1
ATOM 1850 C C . PRO A 1 237 ? 13.295 -5.885 -22.397 1.00 89.19 237 PRO A C 1
ATOM 1852 O O . PRO A 1 237 ? 12.852 -6.927 -22.878 1.00 89.19 237 PRO A O 1
ATOM 1855 N N . GLY A 1 238 ? 14.248 -5.163 -22.978 1.00 89.19 238 GLY A N 1
ATOM 1856 C CA . GLY A 1 238 ? 14.795 -5.432 -24.305 1.00 89.19 238 GLY A CA 1
ATOM 1857 C C . GLY A 1 238 ? 14.174 -4.606 -25.436 1.00 89.19 238 GLY A C 1
ATOM 1858 O O . GLY A 1 238 ? 14.880 -4.349 -26.396 1.00 89.19 238 GLY A O 1
ATOM 1859 N N . ASP A 1 239 ? 12.924 -4.146 -25.323 1.00 90.62 239 ASP A N 1
ATOM 1860 C CA . ASP A 1 239 ? 12.177 -3.459 -26.397 1.00 90.62 239 ASP A CA 1
ATOM 1861 C C . ASP A 1 239 ? 12.387 -1.935 -26.358 1.00 90.62 239 ASP A C 1
ATOM 1863 O O . ASP A 1 239 ? 11.585 -1.184 -25.788 1.00 90.62 239 ASP A O 1
ATOM 1867 N N . THR A 1 240 ? 13.495 -1.464 -26.935 1.00 90.69 240 THR A N 1
ATOM 1868 C CA . THR A 1 240 ? 13.816 -0.025 -26.988 1.00 90.69 240 THR A CA 1
ATOM 1869 C C . THR A 1 240 ? 13.117 0.673 -28.148 1.00 90.69 240 THR A C 1
ATOM 1871 O O . THR A 1 240 ? 12.851 1.880 -28.077 1.00 90.69 240 THR A O 1
ATOM 1874 N N . THR A 1 241 ? 12.769 -0.078 -29.196 1.00 89.50 241 THR A N 1
ATOM 1875 C CA . THR A 1 241 ? 11.982 0.415 -30.334 1.00 89.50 241 THR A CA 1
ATOM 1876 C C . THR A 1 241 ? 10.516 0.674 -29.957 1.00 89.50 241 THR A C 1
ATOM 1878 O O . THR A 1 241 ? 9.871 1.574 -30.511 1.00 89.50 241 THR A O 1
ATOM 1881 N N . GLY A 1 242 ? 9.999 -0.050 -28.963 1.00 86.12 242 GLY A N 1
ATOM 1882 C CA . GLY A 1 242 ? 8.604 -0.041 -28.541 1.00 86.12 242 GLY A CA 1
ATOM 1883 C C . GLY A 1 242 ? 7.687 -0.727 -29.553 1.00 86.12 242 GLY A C 1
ATOM 1884 O O . GLY A 1 242 ? 6.572 -0.247 -29.775 1.00 86.12 242 GLY A O 1
ATOM 1885 N N . ASP A 1 243 ? 8.165 -1.768 -30.235 1.00 87.25 243 ASP A N 1
ATOM 1886 C CA . ASP A 1 243 ? 7.393 -2.545 -31.214 1.00 87.25 243 ASP A CA 1
ATOM 1887 C C . ASP A 1 243 ? 6.816 -3.857 -30.628 1.00 87.25 243 ASP A C 1
ATOM 1889 O O . ASP A 1 243 ? 6.008 -4.534 -31.279 1.00 87.25 243 ASP A O 1
ATOM 1893 N N . ARG A 1 244 ? 7.139 -4.139 -29.354 1.00 86.12 244 ARG A N 1
ATOM 1894 C CA . ARG A 1 244 ? 6.787 -5.330 -28.559 1.00 86.12 244 ARG A CA 1
ATOM 1895 C C . ARG A 1 244 ? 7.476 -6.621 -29.003 1.00 86.12 244 ARG A C 1
ATOM 1897 O O . ARG A 1 244 ? 7.018 -7.712 -28.648 1.00 86.12 244 ARG A O 1
ATOM 1904 N N . LYS A 1 245 ? 8.573 -6.521 -29.749 1.00 87.94 245 LYS A N 1
ATOM 1905 C CA . LYS A 1 245 ? 9.534 -7.606 -29.955 1.00 87.94 245 LYS A CA 1
ATOM 1906 C C . LYS A 1 245 ? 10.810 -7.308 -29.173 1.00 87.94 245 LYS A C 1
ATOM 1908 O O . LYS A 1 245 ? 10.957 -6.267 -28.548 1.00 87.94 245 LYS A O 1
ATOM 1913 N N . PHE A 1 246 ? 11.702 -8.287 -29.164 1.00 90.81 246 PHE A N 1
ATOM 1914 C CA . PHE A 1 246 ? 13.074 -8.095 -28.733 1.00 90.81 246 PHE A CA 1
ATOM 1915 C C . PHE A 1 246 ? 13.961 -8.749 -29.786 1.00 90.81 246 PHE A C 1
ATOM 1917 O O . PHE A 1 246 ? 14.009 -9.979 -29.883 1.00 90.81 246 PHE A O 1
ATOM 1924 N N . ASP A 1 247 ? 14.582 -7.929 -30.630 1.00 93.25 247 ASP A N 1
ATOM 1925 C CA . ASP A 1 247 ? 15.430 -8.386 -31.729 1.00 93.25 247 ASP A CA 1
ATOM 1926 C C . ASP A 1 247 ? 16.680 -7.505 -31.907 1.00 93.25 247 ASP A C 1
ATOM 1928 O O . ASP A 1 247 ? 17.096 -6.792 -30.998 1.00 93.25 247 ASP A O 1
ATOM 1932 N N . ILE A 1 248 ? 17.370 -7.619 -33.046 1.00 95.75 248 ILE A N 1
ATOM 1933 C CA . ILE A 1 248 ? 18.617 -6.883 -33.303 1.00 95.75 248 ILE A CA 1
ATOM 1934 C C . ILE A 1 248 ? 18.406 -5.363 -33.436 1.00 95.75 248 ILE A C 1
ATOM 1936 O O . ILE A 1 248 ? 19.357 -4.600 -33.267 1.00 95.75 248 ILE A O 1
ATOM 1940 N N . SER A 1 249 ? 17.188 -4.903 -33.731 1.00 95.25 249 SER A N 1
ATOM 1941 C CA . SER A 1 249 ? 16.887 -3.476 -33.871 1.00 95.25 249 SER A CA 1
ATOM 1942 C C . SER A 1 249 ? 16.984 -2.717 -32.543 1.00 95.25 249 SER A C 1
ATOM 1944 O O . SER A 1 249 ? 17.418 -1.563 -32.537 1.00 95.25 249 SER A O 1
ATOM 1946 N N . ASP A 1 250 ? 16.709 -3.375 -31.415 1.00 94.00 250 ASP A N 1
ATOM 1947 C CA . ASP A 1 250 ? 16.747 -2.764 -30.087 1.00 94.00 250 ASP A CA 1
ATOM 1948 C C . ASP A 1 250 ? 18.155 -2.377 -29.587 1.00 94.00 250 ASP A C 1
ATOM 1950 O O . ASP A 1 250 ? 18.336 -1.221 -29.183 1.00 94.00 250 ASP A O 1
ATOM 1954 N N . PRO A 1 251 ? 19.195 -3.242 -29.633 1.00 95.25 251 PRO A N 1
ATOM 1955 C CA . PRO A 1 251 ? 20.557 -2.826 -29.298 1.00 95.25 251 PRO A CA 1
ATOM 1956 C C . PRO A 1 251 ? 21.113 -1.801 -30.292 1.00 95.25 251 PRO A C 1
ATOM 1958 O O . PRO A 1 251 ? 21.922 -0.963 -29.898 1.00 95.25 251 PRO A O 1
ATOM 1961 N N . ILE A 1 252 ? 20.674 -1.817 -31.558 1.00 96.19 252 ILE A N 1
ATOM 1962 C CA . ILE A 1 252 ? 21.056 -0.795 -32.545 1.00 96.19 252 ILE A CA 1
ATOM 1963 C C . ILE A 1 252 ? 20.476 0.568 -32.149 1.00 96.19 252 ILE A C 1
ATOM 1965 O O . ILE A 1 252 ? 21.216 1.554 -32.109 1.00 96.19 252 ILE A O 1
ATOM 1969 N N . LEU A 1 253 ? 19.184 0.636 -31.810 1.00 95.00 253 LEU A N 1
ATOM 1970 C CA . LEU A 1 253 ? 18.554 1.880 -31.369 1.00 95.00 253 LEU A CA 1
ATOM 1971 C C . LEU A 1 253 ? 19.132 2.364 -30.031 1.00 95.00 253 LEU A C 1
ATOM 1973 O O . LEU A 1 253 ? 19.364 3.562 -29.876 1.00 95.00 253 LEU A O 1
ATOM 1977 N N . LEU A 1 254 ? 19.446 1.456 -29.101 1.00 94.75 254 LEU A N 1
ATOM 1978 C CA . LEU A 1 254 ? 20.086 1.802 -27.829 1.00 94.75 254 LEU A CA 1
ATOM 1979 C C . LEU A 1 254 ? 21.495 2.382 -28.021 1.00 94.75 254 LEU A C 1
ATOM 1981 O O . LEU A 1 254 ? 21.829 3.401 -27.421 1.00 94.75 254 LEU A O 1
ATOM 1985 N N . LEU A 1 255 ? 22.314 1.803 -28.903 1.00 96.56 255 LEU A N 1
ATOM 1986 C CA . LEU A 1 255 ? 23.606 2.389 -29.278 1.00 96.56 255 LEU A CA 1
ATOM 1987 C C . LEU A 1 255 ? 23.425 3.758 -29.960 1.00 96.56 255 LEU A C 1
ATOM 1989 O O . LEU A 1 255 ? 24.176 4.694 -29.683 1.00 96.56 255 LEU A O 1
ATOM 1993 N N . GLY A 1 256 ? 22.394 3.907 -30.797 1.00 96.12 256 GLY A N 1
ATOM 1994 C CA . GLY A 1 256 ? 22.004 5.189 -31.387 1.00 96.12 256 GLY A CA 1
ATOM 1995 C C . GLY A 1 256 ? 21.574 6.234 -30.350 1.00 96.12 256 GLY A C 1
ATOM 1996 O O . GLY A 1 256 ? 21.872 7.416 -30.519 1.00 96.12 256 GLY A O 1
ATOM 1997 N N . PHE A 1 257 ? 20.915 5.827 -29.266 1.00 93.50 257 PHE A N 1
ATOM 1998 C CA . PHE A 1 257 ? 20.574 6.693 -28.135 1.00 93.50 257 PHE A CA 1
ATOM 1999 C C . PHE A 1 257 ? 21.839 7.138 -27.390 1.00 93.50 257 PHE A C 1
ATOM 2001 O O . PHE A 1 257 ? 22.069 8.335 -27.233 1.00 93.50 257 PHE A O 1
ATOM 2008 N N . LEU A 1 258 ? 22.696 6.181 -27.014 1.00 94.25 258 LEU A N 1
ATOM 2009 C CA . LEU A 1 258 ? 23.905 6.421 -26.218 1.00 94.25 258 LEU A CA 1
ATOM 2010 C C . LEU A 1 258 ? 24.949 7.301 -26.924 1.00 94.25 258 LEU A C 1
ATOM 2012 O O . LEU A 1 258 ? 25.609 8.101 -26.265 1.00 94.25 258 LEU A O 1
ATOM 2016 N N . PHE A 1 259 ? 25.116 7.154 -28.244 1.00 96.25 259 PHE A N 1
ATOM 2017 C CA . PHE A 1 259 ? 26.209 7.804 -28.984 1.00 96.25 259 PHE A CA 1
ATOM 2018 C C . PHE A 1 259 ? 25.769 8.842 -30.021 1.00 96.25 259 PHE A C 1
ATOM 2020 O O . PHE A 1 259 ? 26.571 9.703 -30.377 1.00 96.25 259 PHE A O 1
ATOM 2027 N N . LEU A 1 260 ? 24.530 8.774 -30.522 1.00 95.00 260 LEU A N 1
ATOM 2028 C CA . LEU A 1 260 ? 24.052 9.614 -31.634 1.00 95.00 260 LEU A CA 1
ATOM 2029 C C . LEU A 1 260 ? 22.854 10.505 -31.256 1.00 95.00 260 LEU A C 1
ATOM 2031 O O . LEU A 1 260 ? 22.361 11.242 -32.106 1.00 95.00 260 LEU A O 1
ATOM 2035 N N . GLY A 1 261 ? 22.371 10.444 -30.008 1.00 89.19 261 GLY A N 1
ATOM 2036 C CA . GLY A 1 261 ? 21.207 11.215 -29.556 1.00 89.19 261 GLY A CA 1
ATOM 2037 C C . GLY A 1 261 ? 19.879 10.767 -30.178 1.00 89.19 261 GLY A C 1
ATOM 20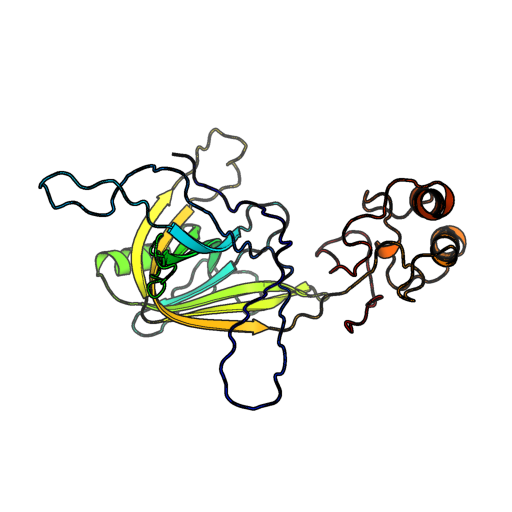38 O O . GLY A 1 261 ? 18.950 11.566 -30.282 1.00 89.19 261 GLY A O 1
ATOM 2039 N N . SER A 1 262 ? 19.781 9.506 -30.616 1.00 91.19 262 SER A N 1
ATOM 2040 C CA . SER A 1 262 ? 18.519 8.936 -31.113 1.00 91.19 262 SER A CA 1
ATOM 2041 C C . SER A 1 262 ? 17.480 8.873 -29.991 1.00 91.19 262 SER A C 1
ATOM 2043 O O . SER A 1 262 ? 17.827 8.604 -28.845 1.00 91.19 262 SER A O 1
ATOM 2045 N N . ALA A 1 263 ? 16.201 9.083 -30.300 1.00 87.62 263 ALA A N 1
ATOM 2046 C CA . ALA A 1 263 ? 15.136 8.999 -29.302 1.00 87.62 263 ALA A CA 1
ATOM 2047 C C . ALA A 1 263 ? 14.737 7.540 -29.009 1.00 87.62 263 ALA A C 1
ATOM 2049 O O . ALA A 1 263 ? 14.544 6.750 -29.931 1.00 87.62 263 ALA A O 1
ATOM 2050 N N . VAL A 1 264 ? 14.539 7.213 -27.729 1.00 87.50 264 VAL A N 1
ATOM 2051 C CA . VAL A 1 264 ? 14.000 5.929 -27.241 1.00 87.50 264 VAL A CA 1
ATOM 2052 C C . VAL A 1 264 ? 12.739 6.220 -26.428 1.00 87.50 264 VAL A C 1
ATOM 2054 O O . VAL A 1 264 ? 12.741 7.125 -25.598 1.00 87.50 264 VAL A O 1
ATOM 2057 N N . ARG A 1 265 ? 11.652 5.468 -26.658 1.00 79.38 265 ARG A N 1
ATOM 2058 C CA . ARG A 1 265 ? 10.333 5.722 -26.030 1.00 79.38 265 ARG A CA 1
ATOM 2059 C C . ARG A 1 265 ? 10.322 5.495 -24.519 1.00 79.38 265 ARG A C 1
ATOM 2061 O O . ARG A 1 265 ? 9.633 6.193 -23.777 1.00 79.38 265 ARG A O 1
ATOM 2068 N N . CYS A 1 266 ? 11.060 4.481 -24.084 1.00 86.44 266 CYS A N 1
ATOM 2069 C CA . CYS A 1 266 ? 11.172 4.081 -22.692 1.00 86.44 266 CYS A CA 1
ATOM 2070 C C . CYS A 1 266 ? 12.612 3.623 -22.427 1.00 86.44 266 CYS A C 1
ATOM 2072 O O . CYS A 1 266 ? 12.886 2.429 -22.540 1.00 86.44 266 CYS A O 1
ATOM 2074 N N . PRO A 1 267 ? 13.548 4.542 -22.118 1.00 89.25 267 PRO A N 1
ATOM 2075 C CA . PRO A 1 267 ? 14.960 4.220 -21.893 1.00 89.25 267 PRO A CA 1
ATOM 2076 C C . PRO A 1 267 ? 15.214 3.072 -20.901 1.00 89.25 267 PRO A C 1
ATOM 2078 O O . PRO A 1 267 ? 16.181 2.337 -21.066 1.00 89.25 267 PRO A O 1
ATOM 2081 N N . LEU A 1 268 ? 14.314 2.842 -19.936 1.00 88.56 268 LEU A N 1
ATOM 2082 C CA . LEU A 1 268 ? 14.390 1.705 -19.010 1.00 88.56 268 LEU A CA 1
ATOM 2083 C C . LEU A 1 268 ? 14.357 0.328 -19.687 1.00 88.56 268 LEU A C 1
ATOM 2085 O O . LEU A 1 268 ? 14.949 -0.612 -19.168 1.00 88.56 268 LEU A O 1
ATOM 2089 N N . SER A 1 269 ? 13.672 0.185 -20.825 1.00 90.06 269 SER A N 1
ATOM 2090 C CA . SER A 1 269 ? 13.701 -1.064 -21.608 1.00 90.06 269 SER A CA 1
ATOM 2091 C C . SER A 1 269 ? 15.126 -1.484 -21.976 1.00 90.06 269 SER A C 1
ATOM 2093 O O . SER A 1 269 ? 15.382 -2.674 -22.152 1.00 90.06 269 SER A O 1
ATOM 2095 N N . GLY A 1 270 ? 16.047 -0.517 -22.037 1.00 91.38 270 GLY A N 1
ATOM 2096 C CA . GLY A 1 270 ? 17.459 -0.733 -22.277 1.00 91.38 270 GLY A CA 1
ATOM 2097 C C . GLY A 1 270 ? 18.285 -1.141 -21.054 1.00 91.38 270 GLY A C 1
ATOM 2098 O O . GLY A 1 270 ? 19.374 -1.634 -21.284 1.00 91.38 270 GLY A O 1
ATOM 2099 N N . ASP A 1 271 ? 17.813 -1.009 -19.806 1.00 91.69 271 ASP A N 1
ATOM 2100 C CA . ASP A 1 271 ? 18.537 -1.481 -18.602 1.00 91.69 271 ASP A CA 1
ATOM 2101 C C . ASP A 1 271 ? 18.473 -3.015 -18.534 1.00 91.69 271 ASP A C 1
ATOM 2103 O O . ASP A 1 271 ? 17.536 -3.623 -18.004 1.00 91.69 271 ASP A O 1
ATOM 2107 N N . MET A 1 272 ? 19.460 -3.649 -19.161 1.00 91.81 272 MET A N 1
ATOM 2108 C CA . MET A 1 272 ? 19.491 -5.079 -19.465 1.00 91.81 272 MET A CA 1
ATOM 2109 C C . MET A 1 272 ? 20.424 -5.850 -18.542 1.00 91.81 272 MET A C 1
ATOM 2111 O O . MET A 1 272 ? 20.268 -7.064 -18.377 1.00 91.81 272 MET A O 1
ATOM 2115 N N . ASN A 1 273 ? 21.365 -5.156 -17.902 1.00 90.00 273 ASN A N 1
ATOM 2116 C CA . ASN A 1 273 ? 22.167 -5.710 -16.816 1.00 90.00 273 ASN A CA 1
ATOM 2117 C C . ASN A 1 273 ? 21.456 -5.588 -15.433 1.00 90.00 273 ASN A C 1
ATOM 2119 O O . ASN A 1 273 ? 21.795 -6.343 -14.512 1.00 90.00 273 ASN A O 1
ATOM 2123 N N . ALA A 1 274 ? 20.416 -4.740 -15.328 1.00 87.00 274 ALA A N 1
ATOM 2124 C CA . ALA A 1 274 ? 19.637 -4.397 -14.129 1.00 87.00 274 ALA A CA 1
ATOM 2125 C C . ALA A 1 274 ? 20.406 -3.618 -13.037 1.00 87.00 274 ALA A C 1
ATOM 2127 O O . ALA A 1 274 ? 20.079 -3.726 -11.847 1.00 87.00 274 ALA A O 1
ATOM 2128 N N . ASP A 1 275 ? 21.425 -2.842 -13.416 1.00 88.88 275 ASP A N 1
ATOM 2129 C CA . ASP A 1 275 ? 22.248 -2.011 -12.526 1.00 88.88 275 ASP A CA 1
ATOM 2130 C C . ASP A 1 275 ? 21.713 -0.576 -12.341 1.00 88.88 275 ASP A C 1
ATOM 2132 O O . ASP A 1 275 ? 22.211 0.158 -11.477 1.00 88.88 275 ASP A O 1
ATOM 2136 N N . ARG A 1 276 ? 20.627 -0.227 -13.054 1.00 86.94 276 ARG A N 1
ATOM 2137 C CA . ARG A 1 276 ? 19.932 1.075 -13.038 1.00 86.94 276 ARG A CA 1
ATOM 2138 C C . ARG A 1 276 ? 20.710 2.224 -13.673 1.00 86.94 276 ARG A C 1
ATOM 2140 O O . ARG A 1 276 ? 20.411 3.390 -13.392 1.00 86.94 276 ARG A O 1
ATOM 2147 N N . LYS A 1 277 ? 21.680 1.916 -14.524 1.00 90.62 277 LYS A N 1
ATOM 2148 C CA . LYS A 1 277 ? 22.287 2.852 -15.468 1.00 90.62 277 LYS A CA 1
ATOM 2149 C C . LYS A 1 277 ? 21.898 2.439 -16.881 1.00 90.62 277 LYS A C 1
ATOM 2151 O O . LYS A 1 277 ? 21.230 1.435 -17.091 1.00 90.62 277 LYS A O 1
ATOM 2156 N N . LEU A 1 278 ? 22.267 3.282 -17.833 1.00 91.81 278 LEU A N 1
ATOM 2157 C CA . LEU A 1 278 ? 22.108 2.991 -19.244 1.00 91.81 278 LEU A CA 1
ATOM 2158 C C . LEU A 1 278 ? 23.450 3.284 -19.905 1.00 91.81 278 LEU A C 1
ATOM 2160 O O . LEU A 1 278 ? 23.824 4.450 -20.056 1.00 91.81 278 LEU A O 1
ATOM 2164 N N . ASP A 1 279 ? 24.213 2.236 -20.200 1.00 94.56 279 ASP A N 1
ATOM 2165 C CA . ASP A 1 279 ? 25.551 2.354 -20.779 1.00 94.56 279 ASP A CA 1
ATOM 2166 C C . ASP A 1 279 ? 25.850 1.251 -21.807 1.00 94.56 279 ASP A C 1
ATOM 2168 O O . ASP A 1 279 ? 24.974 0.506 -22.237 1.00 94.56 279 ASP A O 1
ATOM 2172 N N . VAL A 1 280 ? 27.093 1.174 -22.290 1.00 96.19 280 VAL A N 1
ATOM 2173 C CA . VAL A 1 280 ? 27.480 0.232 -23.353 1.00 96.19 280 VAL A CA 1
ATOM 2174 C C . VAL A 1 280 ? 27.372 -1.246 -22.937 1.00 96.19 280 VAL A C 1
ATOM 2176 O O . VAL A 1 280 ? 27.292 -2.118 -23.802 1.00 96.19 280 VAL A O 1
ATOM 2179 N N . SER A 1 281 ? 27.336 -1.556 -21.638 1.00 96.12 281 SER A N 1
ATOM 2180 C CA . SER A 1 281 ? 27.168 -2.928 -21.141 1.00 96.12 281 SER A CA 1
ATOM 2181 C C . SER A 1 281 ? 25.760 -3.490 -21.385 1.00 96.12 281 SER A C 1
ATOM 2183 O O . SER A 1 281 ? 25.592 -4.711 -21.461 1.00 96.12 281 SER A O 1
ATOM 2185 N N . ASP A 1 282 ? 24.771 -2.624 -21.599 1.00 95.56 282 ASP A N 1
ATOM 2186 C CA . ASP A 1 282 ? 23.389 -2.993 -21.888 1.00 95.56 282 ASP A CA 1
ATOM 2187 C C . ASP A 1 282 ? 23.170 -3.567 -23.299 1.00 95.56 282 ASP A C 1
ATOM 2189 O O . ASP A 1 282 ? 22.730 -4.717 -23.399 1.00 95.56 282 ASP A O 1
ATOM 2193 N N . PRO A 1 283 ? 23.525 -2.879 -24.408 1.00 95.62 283 PRO A N 1
ATOM 2194 C CA . PRO A 1 283 ? 23.427 -3.467 -25.742 1.00 95.62 283 PRO A CA 1
ATOM 2195 C C . PRO A 1 283 ? 24.370 -4.669 -25.906 1.00 95.62 283 PRO A C 1
ATOM 2197 O O . PRO A 1 283 ? 24.047 -5.599 -26.643 1.00 95.62 283 PRO A O 1
ATOM 2200 N N . ILE A 1 284 ? 25.491 -4.726 -25.172 1.00 95.31 284 ILE A N 1
ATOM 2201 C CA . ILE A 1 284 ? 26.323 -5.939 -25.086 1.00 95.31 284 ILE A CA 1
ATOM 2202 C C . ILE A 1 284 ? 25.531 -7.090 -24.441 1.00 95.31 284 ILE A C 1
ATOM 2204 O O . ILE A 1 284 ? 25.538 -8.205 -24.962 1.00 95.31 284 ILE A O 1
ATOM 2208 N N . SER A 1 285 ? 24.809 -6.835 -23.345 1.00 94.88 285 SER A N 1
ATOM 2209 C CA . SER A 1 285 ? 23.937 -7.825 -22.697 1.00 94.88 285 SER A CA 1
ATOM 2210 C C . SER A 1 285 ? 22.805 -8.296 -23.619 1.00 94.88 285 SER A C 1
ATOM 2212 O O . SER A 1 285 ? 22.554 -9.500 -23.696 1.00 94.88 285 SER A O 1
ATOM 2214 N N . MET A 1 286 ? 22.189 -7.388 -24.388 1.00 94.38 286 MET A N 1
ATOM 2215 C CA . MET A 1 286 ? 21.188 -7.734 -25.408 1.00 94.38 286 MET A CA 1
ATOM 2216 C C . MET A 1 286 ? 21.753 -8.682 -26.470 1.00 94.38 286 MET A C 1
ATOM 2218 O O . MET A 1 286 ? 21.218 -9.769 -26.683 1.00 94.38 286 MET A O 1
ATOM 2222 N N . LEU A 1 287 ? 22.860 -8.297 -27.114 1.00 95.88 287 LEU A N 1
ATOM 2223 C CA . LEU A 1 287 ? 23.481 -9.072 -28.192 1.00 95.88 287 LEU A CA 1
ATOM 2224 C C . LEU A 1 287 ? 23.980 -10.441 -27.698 1.00 95.88 287 LEU A C 1
ATOM 2226 O O . LEU A 1 287 ? 23.822 -11.444 -28.397 1.00 95.88 287 LEU A O 1
ATOM 2230 N N . ASN A 1 288 ? 24.510 -10.511 -26.473 1.00 95.50 288 ASN A N 1
ATOM 2231 C CA . ASN A 1 288 ? 24.904 -11.770 -25.838 1.00 95.50 288 ASN A CA 1
ATOM 2232 C C . ASN A 1 288 ? 23.716 -12.723 -25.646 1.00 95.50 288 ASN A C 1
ATOM 2234 O O . ASN A 1 288 ? 23.865 -13.927 -25.854 1.00 95.50 288 ASN A O 1
ATOM 2238 N N . PHE A 1 289 ? 22.537 -12.224 -25.264 1.00 93.31 289 PHE A N 1
ATOM 2239 C CA . PHE A 1 289 ? 21.340 -13.063 -25.189 1.00 93.31 289 PHE A CA 1
ATOM 2240 C C . PHE A 1 289 ? 20.868 -13.502 -26.582 1.00 93.31 289 PHE A C 1
ATOM 2242 O O . PHE A 1 289 ? 20.694 -14.699 -26.808 1.00 93.31 289 PHE A O 1
ATOM 2249 N N . LEU A 1 290 ? 20.726 -12.553 -27.515 1.00 93.94 290 LEU A N 1
ATOM 2250 C CA . LEU A 1 290 ? 20.196 -12.788 -28.864 1.00 93.94 290 LEU A CA 1
ATOM 2251 C C . LEU A 1 290 ? 21.023 -13.797 -29.679 1.00 93.94 290 LEU A C 1
ATOM 2253 O O . LEU A 1 290 ? 20.445 -14.600 -30.409 1.00 93.94 290 LEU A O 1
ATOM 2257 N N . PHE A 1 291 ? 22.357 -13.768 -29.563 1.00 95.44 291 PHE A N 1
ATOM 2258 C CA . PHE A 1 291 ? 23.248 -14.554 -30.428 1.00 95.44 291 PHE A CA 1
ATOM 2259 C C . PHE A 1 291 ? 24.070 -15.632 -29.716 1.00 95.44 291 PHE A C 1
ATOM 2261 O O . PHE A 1 291 ? 24.468 -16.600 -30.362 1.00 95.44 291 PHE A O 1
ATOM 2268 N N . LEU A 1 292 ? 24.342 -15.488 -28.414 1.00 94.19 292 LEU A N 1
ATOM 2269 C CA . LEU A 1 292 ? 25.264 -16.369 -27.678 1.00 94.19 292 LEU A CA 1
ATOM 2270 C C . LEU A 1 292 ? 24.592 -17.152 -26.538 1.00 94.19 292 LEU A C 1
ATOM 2272 O O . LEU A 1 292 ? 25.277 -17.865 -25.807 1.00 94.19 292 LEU A O 1
ATOM 2276 N N . GLY A 1 293 ? 23.268 -17.040 -26.369 1.00 88.62 293 GLY A N 1
ATOM 2277 C CA . GLY A 1 293 ? 22.544 -17.719 -25.289 1.00 88.62 293 GLY A CA 1
ATOM 2278 C C . GLY A 1 293 ? 22.947 -17.227 -23.895 1.00 88.62 293 GLY A C 1
ATOM 2279 O O . GLY A 1 293 ? 22.984 -18.011 -22.947 1.00 88.62 293 GLY A O 1
ATOM 2280 N N . GLY A 1 294 ? 23.300 -15.941 -23.786 1.00 88.12 294 GLY A N 1
ATOM 2281 C CA . GLY A 1 294 ? 23.682 -15.286 -22.538 1.00 88.12 294 GLY A CA 1
ATOM 2282 C C . GLY A 1 294 ? 22.562 -15.226 -21.491 1.00 88.12 294 GLY A C 1
ATOM 2283 O O . GLY A 1 294 ? 21.500 -15.837 -21.615 1.00 88.12 294 GLY A O 1
ATOM 2284 N N . ARG A 1 295 ? 22.795 -14.462 -20.418 1.00 88.62 295 ARG A N 1
ATOM 2285 C CA . ARG A 1 295 ? 21.799 -14.277 -19.352 1.00 88.62 295 ARG A CA 1
ATOM 2286 C C . ARG A 1 295 ? 20.502 -13.683 -19.942 1.00 88.62 295 ARG A C 1
ATOM 2288 O O . ARG A 1 295 ? 20.599 -12.708 -20.683 1.00 88.62 295 ARG A O 1
ATOM 2295 N N . PRO A 1 296 ? 19.311 -14.224 -19.615 1.00 86.19 296 PRO A N 1
ATOM 2296 C CA . PRO A 1 296 ? 18.054 -13.655 -20.085 1.00 86.19 296 PRO A CA 1
ATOM 2297 C C . PRO A 1 296 ? 17.839 -12.229 -19.558 1.00 86.19 296 PRO A C 1
ATOM 2299 O O . PRO A 1 296 ? 18.341 -11.913 -18.470 1.00 86.19 296 PRO A O 1
ATOM 2302 N N . PRO A 1 297 ? 17.063 -11.399 -20.283 1.00 86.12 297 PRO A N 1
ATOM 2303 C CA . PRO A 1 297 ? 16.698 -10.056 -19.841 1.00 86.12 297 PRO A CA 1
ATOM 2304 C C . PRO A 1 297 ? 16.054 -10.064 -18.444 1.00 86.12 297 PRO A C 1
ATOM 2306 O O . PRO A 1 297 ? 15.486 -11.083 -18.023 1.00 86.12 297 PRO A O 1
ATOM 2309 N N . PRO A 1 298 ? 16.125 -8.951 -17.696 1.00 84.31 298 PRO A N 1
ATOM 2310 C CA . PRO A 1 298 ? 15.544 -8.885 -16.366 1.00 84.31 298 PRO A CA 1
ATOM 2311 C C . PRO A 1 298 ? 14.025 -9.108 -16.382 1.00 84.31 298 PRO A C 1
ATOM 2313 O O . PRO A 1 298 ? 13.321 -8.863 -17.361 1.00 84.31 298 PRO A O 1
ATOM 2316 N N . SER A 1 299 ? 13.502 -9.577 -15.247 1.00 79.19 299 SER A N 1
ATOM 2317 C CA . SER A 1 299 ? 12.058 -9.693 -15.028 1.00 79.19 299 SER A CA 1
ATOM 2318 C C . SER A 1 299 ? 11.387 -8.331 -15.261 1.00 79.19 299 SER A C 1
ATOM 2320 O O . SER A 1 299 ? 11.868 -7.353 -14.687 1.00 79.19 299 SER A O 1
ATOM 2322 N N . PRO A 1 300 ? 10.264 -8.254 -16.002 1.00 78.44 300 PRO A N 1
ATOM 2323 C CA . PRO A 1 300 ? 9.336 -9.359 -16.280 1.00 78.44 300 PRO A CA 1
ATOM 2324 C C . PRO A 1 300 ? 9.377 -9.969 -17.695 1.00 78.44 300 PRO A C 1
ATOM 2326 O O . PRO A 1 300 ? 8.387 -10.575 -18.105 1.00 78.44 300 PRO A O 1
ATOM 2329 N N . PHE A 1 301 ? 10.502 -9.884 -18.415 1.00 81.06 301 PHE A N 1
ATOM 2330 C CA . PHE A 1 301 ? 10.676 -10.540 -19.721 1.00 81.06 301 PHE A CA 1
ATOM 2331 C C . PHE A 1 301 ? 10.223 -12.023 -19.726 1.00 81.06 301 PHE A C 1
ATOM 2333 O O . PHE A 1 301 ? 10.517 -12.745 -18.765 1.00 81.06 301 PHE A O 1
ATOM 2340 N N . PRO A 1 302 ? 9.537 -12.518 -20.781 1.00 83.44 302 PRO A N 1
ATOM 2341 C CA . PRO A 1 302 ? 9.193 -11.854 -22.049 1.00 83.44 302 PRO A CA 1
ATOM 2342 C C . PRO A 1 302 ? 7.878 -11.055 -22.010 1.00 83.44 302 PRO A C 1
ATOM 2344 O O . PRO A 1 302 ? 7.326 -10.720 -23.054 1.00 83.44 302 PRO A O 1
ATOM 2347 N N . SER A 1 303 ? 7.345 -10.778 -20.821 1.00 83.19 303 SER A N 1
ATOM 2348 C CA . SER A 1 303 ? 6.097 -10.038 -20.634 1.00 83.19 303 SER A CA 1
ATOM 2349 C C . SER A 1 303 ? 6.355 -8.583 -20.252 1.00 83.19 303 SER A C 1
ATOM 2351 O O . SER A 1 303 ? 7.391 -8.233 -19.685 1.00 83.19 303 SER A O 1
ATOM 2353 N N . CYS A 1 304 ? 5.360 -7.734 -20.490 1.00 82.44 304 CYS A N 1
ATOM 2354 C CA . CYS A 1 304 ? 5.415 -6.339 -20.077 1.00 82.44 304 CYS A CA 1
ATOM 2355 C C . CYS A 1 304 ? 5.353 -6.168 -18.545 1.00 82.44 304 CYS A C 1
ATOM 2357 O O . CYS A 1 304 ? 4.738 -6.948 -17.800 1.00 82.44 304 CYS A O 1
ATOM 2359 N N . GLY A 1 305 ? 6.005 -5.113 -18.069 1.00 76.88 305 GLY A N 1
ATOM 2360 C CA . GLY A 1 305 ? 6.187 -4.767 -16.669 1.00 76.88 305 GLY A CA 1
ATOM 2361 C C . GLY A 1 305 ? 5.750 -3.357 -16.353 1.00 76.88 305 GLY A C 1
ATOM 2362 O O . GLY A 1 305 ? 6.059 -2.443 -17.106 1.00 76.88 305 GLY A O 1
ATOM 2363 N N . ALA A 1 306 ? 5.089 -3.178 -15.211 1.00 75.25 306 ALA A N 1
ATOM 2364 C CA . ALA A 1 306 ? 4.927 -1.859 -14.620 1.00 75.25 306 ALA A CA 1
ATOM 2365 C C . ALA A 1 306 ? 6.306 -1.275 -14.278 1.00 75.25 306 ALA A C 1
ATOM 2367 O O . ALA A 1 306 ? 7.108 -1.952 -13.631 1.00 75.25 306 ALA A O 1
ATOM 2368 N N . VAL A 1 307 ? 6.559 -0.036 -14.699 1.00 74.56 307 VAL A N 1
ATOM 2369 C CA . VAL A 1 307 ? 7.736 0.753 -14.312 1.00 74.56 307 VAL A CA 1
ATOM 2370 C C . VAL A 1 307 ? 7.708 0.974 -12.790 1.00 74.56 307 VAL A C 1
ATOM 2372 O O . VAL A 1 307 ? 6.731 1.533 -12.280 1.00 74.56 307 VAL A O 1
ATOM 2375 N N . PRO A 1 308 ? 8.734 0.535 -12.035 1.00 68.62 308 PRO A N 1
ATOM 2376 C CA . PRO A 1 308 ? 8.837 0.806 -10.604 1.00 68.62 308 PRO A CA 1
ATOM 2377 C C . PRO A 1 308 ? 8.782 2.309 -10.258 1.00 68.62 308 PRO A C 1
ATOM 2379 O O . PRO A 1 308 ? 9.433 3.119 -10.919 1.00 68.62 308 PRO A O 1
ATOM 2382 N N . PRO A 1 309 ? 8.072 2.713 -9.188 1.00 59.56 309 PRO A N 1
ATOM 2383 C CA . PRO A 1 309 ? 8.055 4.108 -8.753 1.00 59.56 309 PRO A CA 1
ATOM 2384 C C . PRO A 1 309 ? 9.438 4.552 -8.251 1.00 59.56 309 PRO A C 1
ATOM 2386 O O . PRO A 1 309 ? 10.126 3.808 -7.552 1.00 59.56 309 PRO A O 1
ATOM 2389 N N . GLY A 1 310 ? 9.830 5.790 -8.572 1.00 61.31 310 GLY A N 1
ATOM 2390 C CA . GLY A 1 310 ? 11.099 6.380 -8.118 1.00 61.31 310 GLY A CA 1
ATOM 2391 C C . GLY A 1 310 ? 12.353 5.814 -8.795 1.00 61.31 310 GLY A C 1
ATOM 2392 O O . GLY A 1 310 ? 13.438 5.858 -8.214 1.00 61.31 310 GLY A O 1
ATOM 2393 N N . GLN A 1 311 ? 12.221 5.248 -9.995 1.00 68.44 311 GLN A N 1
ATOM 2394 C CA . GLN A 1 311 ? 13.346 4.713 -10.756 1.00 68.44 311 GLN A CA 1
ATOM 2395 C C . GLN A 1 311 ? 14.208 5.823 -11.379 1.00 68.44 311 GLN A C 1
ATOM 2397 O O . GLN A 1 311 ? 13.708 6.885 -11.738 1.00 68.44 311 GLN A O 1
ATOM 2402 N N . ALA A 1 312 ? 15.517 5.574 -11.494 1.00 73.62 312 ALA A N 1
ATOM 2403 C CA . ALA A 1 312 ? 16.485 6.565 -11.974 1.00 73.62 312 ALA A CA 1
ATOM 2404 C C . ALA A 1 312 ? 16.436 6.795 -13.496 1.00 73.62 312 ALA A C 1
ATOM 2406 O O . ALA A 1 312 ? 16.777 7.879 -13.961 1.00 73.62 312 ALA A O 1
ATOM 2407 N N . ILE A 1 313 ? 16.017 5.781 -14.257 1.00 80.19 313 ILE A N 1
ATOM 2408 C CA . ILE A 1 313 ? 15.866 5.844 -15.712 1.00 80.19 313 ILE A CA 1
ATOM 2409 C C . ILE A 1 313 ? 14.379 6.092 -16.012 1.00 80.19 313 ILE A C 1
ATOM 2411 O O . ILE A 1 313 ? 13.552 5.279 -15.593 1.00 80.19 313 ILE A O 1
ATOM 2415 N N . PRO A 1 314 ? 14.014 7.195 -16.692 1.00 76.31 314 PRO A N 1
ATOM 2416 C CA . PRO A 1 314 ? 12.621 7.513 -16.981 1.00 76.31 314 PRO A CA 1
ATOM 2417 C C . PRO A 1 314 ? 12.049 6.632 -18.099 1.00 76.31 314 PRO A C 1
ATOM 2419 O O . PRO A 1 314 ? 12.782 6.075 -18.918 1.00 76.31 314 PRO A O 1
ATOM 2422 N N . CYS A 1 315 ? 10.717 6.580 -18.165 1.00 77.62 315 CYS A N 1
ATOM 2423 C CA . CYS A 1 315 ? 9.971 6.191 -19.357 1.00 77.62 315 CYS A CA 1
ATOM 2424 C C . CYS A 1 315 ? 8.794 7.136 -19.554 1.00 77.62 315 CYS A C 1
ATOM 2426 O O . CYS A 1 315 ? 7.950 7.278 -18.670 1.00 77.62 315 CYS A O 1
ATOM 2428 N N . ASP A 1 316 ? 8.725 7.759 -20.725 1.00 66.88 316 ASP A N 1
ATOM 2429 C CA . ASP A 1 316 ? 7.757 8.826 -20.971 1.00 66.88 316 ASP A CA 1
ATOM 2430 C C . ASP A 1 316 ? 6.467 8.288 -21.608 1.00 66.88 316 ASP A C 1
ATOM 2432 O O . ASP A 1 316 ? 5.379 8.813 -21.352 1.00 66.88 316 ASP A O 1
ATOM 2436 N N . ALA A 1 317 ? 6.553 7.177 -22.343 1.00 64.88 317 ALA A N 1
ATOM 2437 C CA . ALA A 1 317 ? 5.419 6.497 -22.965 1.00 64.88 317 ALA A CA 1
ATOM 2438 C C . ALA A 1 317 ? 5.362 5.005 -22.598 1.00 64.88 317 ALA A C 1
ATOM 2440 O O . ALA A 1 317 ? 6.382 4.380 -22.295 1.00 64.88 317 ALA A O 1
ATOM 2441 N N . THR A 1 318 ? 4.160 4.427 -22.658 1.00 67.00 318 THR A N 1
ATOM 2442 C CA . THR A 1 318 ? 3.968 2.975 -22.656 1.00 67.00 318 THR A CA 1
ATOM 2443 C C . THR A 1 318 ? 4.587 2.397 -23.929 1.00 67.00 318 THR A C 1
ATOM 2445 O O . THR A 1 318 ? 4.218 2.779 -25.035 1.00 67.00 318 THR A O 1
ATOM 2448 N N . ALA A 1 319 ? 5.537 1.469 -23.789 1.00 63.50 319 ALA A N 1
ATOM 2449 C CA . ALA A 1 319 ? 5.960 0.621 -24.912 1.00 63.50 319 ALA A CA 1
ATOM 2450 C C . ALA A 1 319 ? 4.967 -0.540 -25.121 1.00 63.50 319 ALA A C 1
ATOM 2452 O O . ALA A 1 319 ? 4.831 -1.081 -26.215 1.00 63.50 319 ALA A O 1
ATOM 2453 N N . CYS A 1 320 ? 4.227 -0.887 -24.064 1.00 65.00 320 CYS A N 1
ATOM 2454 C CA . CYS A 1 320 ? 3.198 -1.911 -24.087 1.00 65.00 320 CYS A CA 1
ATOM 2455 C C . CYS A 1 320 ? 1.807 -1.328 -23.844 1.00 65.00 320 CYS A C 1
ATOM 2457 O O . CYS A 1 320 ? 1.427 -1.087 -22.697 1.00 65.00 320 CYS A O 1
ATOM 2459 N N . ASP A 1 321 ? 1.007 -1.216 -24.899 1.00 58.19 321 ASP A N 1
ATOM 2460 C CA . ASP A 1 321 ? -0.436 -1.058 -24.743 1.00 58.19 321 ASP A CA 1
ATOM 2461 C C . ASP A 1 321 ? -1.060 -2.417 -24.394 1.00 58.19 321 ASP A C 1
ATOM 2463 O O . ASP A 1 321 ? -0.809 -3.435 -25.053 1.00 58.19 321 ASP A O 1
ATOM 2467 N N . GLY A 1 322 ? -1.837 -2.445 -23.309 1.00 49.94 322 GLY A N 1
ATOM 2468 C CA . GLY A 1 322 ? -2.373 -3.668 -22.717 1.00 49.94 322 GLY A CA 1
ATOM 2469 C C . GLY A 1 322 ? -3.479 -4.311 -23.552 1.00 49.94 322 GLY A C 1
ATOM 2470 O O . GLY A 1 322 ? -4.654 -4.028 -23.332 1.00 49.94 322 GLY A O 1
ATOM 2471 N N . ALA A 1 323 ? -3.112 -5.211 -24.467 1.00 30.91 323 ALA A N 1
ATOM 2472 C CA . ALA A 1 323 ? -4.056 -6.071 -25.181 1.00 30.91 323 ALA A CA 1
ATOM 2473 C C . ALA A 1 323 ? -3.430 -7.411 -25.620 1.00 30.91 323 ALA A C 1
ATOM 2475 O O . ALA A 1 323 ? -2.737 -7.473 -26.639 1.00 30.91 323 ALA A O 1
ATOM 2476 N N . ALA A 1 324 ? -3.735 -8.472 -24.862 1.00 28.50 324 ALA A N 1
ATOM 2477 C CA . ALA A 1 324 ? -3.815 -9.873 -25.296 1.00 28.50 324 ALA A CA 1
ATOM 2478 C C . ALA A 1 324 ? -4.713 -10.658 -24.318 1.00 28.50 324 ALA A C 1
ATOM 2480 O O . ALA A 1 324 ? -4.409 -10.630 -23.104 1.00 28.50 324 ALA A O 1
#

Radius of gyration: 24.62 Å; chains: 1; bounding box: 55×58×62 Å

pLDDT: mean 71.35, std 25.85, range [20.8, 97.19]

Foldseek 3Di:
DDDPALDPDDDPDDDPPPDDDPDDDDDDDDDDDDPPPQDQDFDFDDDDDDDDDDDDDDDDDDDDQDKTKTKGKGKAAPPPDAAAFKWKWFAAQVGHTLAWCQDPAPPRRRTFTWGIKMWIWIWIARPPPRDIDDTDTDWIKTKGFDGSSVVVLVVQQVVQHWTAKMKIARWDQDPVRHTDGQKMKMFGRKTFPDKDWDDDDCVDPSCVPPGTMIITTMDGDDMDIDGDDDPFAKDAQQCQVLPLDRALVSLVQLVCCAPVVRDTQFQVSQCFVVPLDRDPVRSVSSCCCHPVVHDGGDPPPPDIDGDRPPRPGGHDHRSDDDDD